Protein 1RHC (pdb70)

Radius of gyration: 18.76 Å; Cα contacts (8 Å, |Δi|>4): 719; chains: 1; bounding box: 38×44×50 Å

Nearest PDB structures (foldseek):
  1rhc-assembly1_A-2  TM=1.003E+00  e=1.174E-75  Methanoculleus thermophilus
  3c8n-assembly2_C  TM=9.423E-01  e=4.525E-35  Mycobacterium tuberculosis H37Rv
  3c8n-assembly2_D  TM=9.391E-01  e=2.233E-34  Mycobacterium tuberculosis H37Rv
  3c8n-assembly1_B  TM=9.370E-01  e=1.453E-32  Mycobacterium tuberculosis H37Rv
  5lxe-assembly1_A  TM=9.122E-01  e=8.361E-33  Rhodococcus jostii RHA1

Sequence (330 aa):
MKTQIGYFASLEQYRPMDALEQAIRAEKVGFDSVWVDDHFHPWYHDNAQSAQAWAWMGAALQATKKVFISTCITCPIMRYNPAIVAQTFATLRQMYPGRVGVAVGAGEAMNEVPVTGEWPSVPVRQDMTVEAVKVMRMLWESDKPVTFKGDYFTLDKAFLYTKPDDEVPLYFSGMGPKGAKLAGMYGDHLMTVAAAPSTLKNVTIPKFEEGAREAGKDPSKMEHAMLIWYSVDPDYDKAVEALRFWAGCLVPSMFKYKVYDPKEVQLHANLVHCDTIKENYMCATDAEEMIKEIERFKEAGINHFCLGNSSPDVNFGIDIFKEVIPAVRD

B-factor: mean 26.43, std 12.39, range [10.92, 90.57]

CATH classification: 3.20.20.30

Structure (mmCIF, N/CA/C/O backbone):
data_1RHC
#
_entry.id   1RHC
#
_cell.length_a   86.824
_cell.length_b   156.316
_cell.length_c   60.199
_cell.angle_alpha   90.00
_cell.angle_beta   90.00
_cell.angle_gamma   90.00
#
_symmetry.space_group_name_H-M   'C 2 2 21'
#
loop_
_entity.id
_entity.type
_entity.pdbx_description
1 polymer 'F420-dependent alcohol dehydrogenase'
2 non-polymer 'CHLORIDE ION'
3 non-polymer 'POTASSIUM ION'
4 non-polymer 'COENZYME F420'
5 non-polymer ACETONE
6 water water
#
loop_
_atom_site.group_PDB
_atom_site.id
_atom_site.type_symbol
_atom_site.label_atom_id
_atom_site.label_alt_id
_atom_site.label_comp_id
_atom_site.label_asym_id
_atom_site.label_entity_id
_atom_site.label_seq_id
_atom_site.pdbx_PDB_ins_code
_atom_site.Cartn_x
_atom_site.Cartn_y
_atom_site.Cartn_z
_atom_site.occupancy
_atom_site.B_iso_or_equiv
_atom_site.auth_seq_id
_atom_site.auth_comp_id
_atom_site.auth_asym_id
_atom_site.auth_atom_id
_atom_site.pdbx_PDB_model_num
ATOM 1 N N . MET A 1 1 ? 12.029 14.810 6.480 1.00 55.65 1 MET A N 1
ATOM 2 C CA . MET A 1 1 ? 13.371 14.814 7.135 1.00 58.68 1 MET A CA 1
ATOM 3 C C . MET A 1 1 ? 13.483 13.657 8.153 1.00 56.85 1 MET A C 1
ATOM 4 O O . MET A 1 1 ? 12.717 13.582 9.129 1.00 58.98 1 MET A O 1
ATOM 9 N N . LYS A 1 2 ? 14.433 12.755 7.920 1.00 50.57 2 LYS A N 1
ATOM 10 C CA . LYS A 1 2 ? 14.632 11.616 8.816 1.00 48.58 2 LYS A CA 1
ATOM 11 C C . LYS A 1 2 ? 15.291 12.046 10.139 1.00 40.38 2 LYS A C 1
ATOM 12 O O . LYS A 1 2 ? 16.132 12.942 10.161 1.00 38.82 2 LYS A O 1
ATOM 18 N N . THR A 1 3 ? 14.904 11.399 11.233 1.00 36.32 3 THR A N 1
ATOM 19 C CA . THR A 1 3 ? 15.458 11.706 12.551 1.00 34.76 3 THR A CA 1
ATOM 20 C C . THR A 1 3 ? 16.831 11.058 12.731 1.00 30.80 3 THR A C 1
ATOM 21 O O . THR A 1 3 ? 16.987 9.863 12.526 1.00 31.16 3 THR A O 1
ATOM 25 N N . GLN A 1 4 ? 17.826 11.850 13.113 1.00 24.81 4 GLN A N 1
ATOM 26 C CA . GLN A 1 4 ? 19.165 11.325 13.358 1.00 22.14 4 GLN A CA 1
ATOM 27 C C . GLN A 1 4 ? 19.449 11.549 14.835 1.00 21.64 4 GLN A C 1
ATOM 28 O O . GLN A 1 4 ? 19.065 12.572 15.392 1.00 21.50 4 GLN A O 1
ATOM 34 N N . ILE A 1 5 ? 20.123 10.592 15.476 1.00 20.66 5 ILE A N 1
ATOM 35 C CA . ILE A 1 5 ? 20.410 10.717 16.899 1.00 20.24 5 ILE A CA 1
ATOM 36 C C . ILE A 1 5 ? 21.924 10.740 17.082 1.00 19.20 5 ILE A C 1
ATOM 37 O O . ILE A 1 5 ? 22.590 9.749 16.813 1.00 21.35 5 ILE A O 1
ATOM 42 N N . GLY A 1 6 ? 22.437 11.864 17.557 1.00 15.84 6 GLY A N 1
ATOM 43 C CA . GLY A 1 6 ? 23.871 12.014 17.732 1.00 18.31 6 GLY A CA 1
ATOM 44 C C . GLY A 1 6 ? 24.274 12.162 19.193 1.00 16.80 6 GLY A C 1
ATOM 45 O O . GLY A 1 6 ? 23.477 12.481 20.053 1.00 17.75 6 GLY A O 1
ATOM 46 N N . TYR A 1 7 ? 25.563 11.981 19.427 1.00 15.23 7 TYR A N 1
ATOM 47 C CA . TYR A 1 7 ? 26.126 12.020 20.762 1.00 19.30 7 TYR A CA 1
ATOM 48 C C . TYR A 1 7 ? 27.057 13.213 20.914 1.00 18.33 7 TYR A C 1
ATOM 49 O O . TYR A 1 7 ? 27.919 13.413 20.065 1.00 19.32 7 TYR A O 1
ATOM 58 N N . PHE A 1 8 ? 26.870 14.002 21.972 1.00 13.08 8 PHE A N 1
ATOM 59 C CA . PHE A 1 8 ? 27.714 15.176 22.191 1.00 15.35 8 PHE A CA 1
ATOM 60 C C . PHE A 1 8 ? 28.724 14.721 23.252 1.00 19.48 8 PHE A C 1
ATOM 61 O O . PHE A 1 8 ? 28.339 14.405 24.392 1.00 16.98 8 PHE A O 1
ATOM 69 N N . ALA A 1 9 ? 29.996 14.676 22.852 1.00 14.98 9 ALA A N 1
ATOM 70 C CA . ALA A 1 9 ? 31.096 14.236 23.720 1.00 16.80 9 ALA A CA 1
ATOM 71 C C . ALA A 1 9 ? 31.816 15.494 24.187 1.00 18.16 9 ALA A C 1
ATOM 72 O O . ALA A 1 9 ? 32.579 16.086 23.421 1.00 24.48 9 ALA A O 1
ATOM 74 N N . SER A 1 10 ? 31.573 15.916 25.437 1.00 15.37 10 SER A N 1
ATOM 75 C CA . SER A 1 10 ? 32.127 17.167 25.923 1.00 15.55 10 SER A CA 1
ATOM 76 C C . SER A 1 10 ? 33.594 17.202 26.298 1.00 21.61 10 SER A C 1
ATOM 77 O O . SER A 1 10 ? 34.062 16.351 27.049 1.00 17.25 10 SER A O 1
ATOM 80 N N . LEU A 1 11 ? 34.301 18.218 25.798 1.00 15.82 11 LEU A N 1
ATOM 81 C CA . LEU A 1 11 ? 35.708 18.434 26.110 1.00 14.57 11 LEU A CA 1
ATOM 82 C C . LEU A 1 11 ? 35.814 19.433 27.267 1.00 18.40 11 LEU A C 1
ATOM 83 O O . LEU A 1 11 ? 36.892 19.904 27.580 1.00 15.89 11 LEU A O 1
ATOM 88 N N . GLU A 1 12 ? 34.681 19.778 27.876 1.00 15.64 12 GLU A N 1
ATOM 89 C CA . GLU A 1 12 ? 34.667 20.674 29.032 1.00 15.26 12 GLU A CA 1
ATOM 90 C C . GLU A 1 12 ? 34.378 19.825 30.286 1.00 16.87 12 GLU A C 1
ATOM 91 O O . GLU A 1 12 ? 35.028 19.961 31.334 1.00 18.54 12 GLU A O 1
ATOM 97 N N . GLN A 1 13 ? 33.405 18.939 30.157 1.00 16.60 13 GLN A N 1
ATOM 98 C CA . GLN A 1 13 ? 33.010 18.100 31.291 1.00 15.77 13 GLN A CA 1
ATOM 99 C C . GLN A 1 13 ? 33.917 16.883 31.469 1.00 19.18 13 GLN A C 1
ATOM 100 O O . GLN A 1 13 ? 34.012 16.328 32.571 1.00 20.13 13 GLN A O 1
ATOM 106 N N . TYR A 1 14 ? 34.616 16.483 30.410 1.00 17.35 14 TYR A N 1
ATOM 107 C CA . TYR A 1 14 ? 35.475 15.294 30.489 1.00 15.75 14 TYR A CA 1
ATOM 108 C C . TYR A 1 14 ? 36.847 15.574 29.911 1.00 17.71 14 TYR A C 1
ATOM 109 O O . TYR A 1 14 ? 37.000 16.489 29.094 1.00 14.61 14 TYR A O 1
ATOM 118 N N . ARG A 1 15 ? 37.844 14.783 30.328 1.00 16.75 15 ARG A N 1
ATOM 119 C CA . ARG A 1 15 ? 39.177 14.914 29.744 1.00 16.84 15 ARG A CA 1
ATOM 120 C C . ARG A 1 15 ? 39.042 14.459 28.295 1.00 15.35 15 ARG A C 1
ATOM 121 O O . ARG A 1 15 ? 38.218 13.614 27.974 1.00 15.77 15 ARG A O 1
ATOM 129 N N . PRO A 1 16 ? 39.886 15.003 27.402 1.00 16.01 16 PRO A N 1
ATOM 130 C CA . PRO A 1 16 ? 39.775 14.611 25.997 1.00 16.66 16 PRO A CA 1
ATOM 131 C C . PRO A 1 16 ? 39.892 13.148 25.642 1.00 15.87 16 PRO A C 1
ATOM 132 O O . PRO A 1 16 ? 39.175 12.691 24.770 1.00 14.50 16 PRO A O 1
ATOM 136 N N . MET A 1 17 ? 40.779 12.394 26.289 1.00 14.34 17 MET A N 1
ATOM 137 C CA . MET A 1 17 ? 40.857 10.975 25.967 1.00 18.51 17 MET A CA 1
ATOM 138 C C . MET A 1 17 ? 39.590 10.248 26.473 1.00 15.13 17 MET A C 1
ATOM 139 O O . MET A 1 17 ? 39.109 9.293 25.867 1.00 17.99 17 MET A O 1
ATOM 144 N N . ASP A 1 18 ? 39.035 10.703 27.584 1.00 17.24 18 ASP A N 1
ATOM 145 C CA . ASP A 1 18 ? 37.794 10.113 28.073 1.00 17.66 18 ASP A CA 1
ATOM 146 C C . ASP A 1 18 ? 36.662 10.386 27.045 1.00 18.78 18 ASP A C 1
ATOM 147 O O . ASP A 1 18 ? 35.891 9.487 26.690 1.00 16.86 18 ASP A O 1
ATOM 152 N N . ALA A 1 19 ? 36.585 11.617 26.550 1.00 15.85 19 ALA A N 1
ATOM 153 C CA . ALA A 1 19 ? 35.569 11.961 25.544 1.00 16.81 19 ALA A CA 1
ATOM 154 C C . ALA A 1 19 ? 35.751 11.128 24.263 1.00 13.92 19 ALA A C 1
ATOM 155 O O . ALA A 1 19 ? 34.763 10.747 23.640 1.00 15.95 19 ALA A O 1
ATOM 157 N N . LEU A 1 20 ? 37.006 10.828 23.895 1.00 13.98 20 LEU A N 1
ATOM 158 C CA . LEU A 1 20 ? 37.301 9.997 22.713 1.00 12.05 20 LEU A CA 1
ATOM 159 C C . LEU A 1 20 ? 36.739 8.588 22.925 1.00 15.95 20 LEU A C 1
ATOM 160 O O . LEU A 1 20 ? 36.094 8.021 22.043 1.00 15.99 20 LEU A O 1
ATOM 165 N N . GLU A 1 21 ? 36.975 8.024 24.114 1.00 16.27 21 GLU A N 1
ATOM 166 C CA . GLU A 1 21 ? 36.448 6.699 24.419 1.00 15.23 21 GLU A CA 1
ATOM 167 C C . GLU A 1 21 ? 34.924 6.683 24.397 1.00 17.85 21 GLU A C 1
ATOM 168 O O . GLU A 1 21 ? 34.323 5.712 23.936 1.00 17.05 21 GLU A O 1
ATOM 174 N N . GLN A 1 22 ? 34.293 7.747 24.897 1.00 17.46 22 GLN A N 1
ATOM 175 C CA . GLN A 1 22 ? 32.835 7.843 24.836 1.00 17.65 22 GLN A CA 1
ATOM 176 C C . GLN A 1 22 ? 32.352 7.856 23.390 1.00 17.63 22 GLN A C 1
ATOM 177 O O . GLN A 1 22 ? 31.331 7.238 23.070 1.00 17.78 22 GLN A O 1
ATOM 183 N N . ALA A 1 23 ? 33.068 8.580 22.520 1.00 15.99 23 ALA A N 1
ATOM 184 C CA . ALA A 1 23 ? 32.685 8.656 21.116 1.00 14.73 23 ALA A CA 1
ATOM 185 C C . ALA A 1 23 ? 32.753 7.285 20.433 1.00 17.88 23 ALA A C 1
ATOM 186 O O . ALA A 1 23 ? 31.889 6.912 19.647 1.00 18.15 23 ALA A O 1
ATOM 188 N N . ILE A 1 24 ? 33.796 6.530 20.723 1.00 15.11 24 ILE A N 1
ATOM 189 C CA . ILE A 1 24 ? 33.940 5.188 20.165 1.00 17.44 24 ILE A CA 1
ATOM 190 C C . ILE A 1 24 ? 32.781 4.297 20.663 1.00 16.76 24 ILE A C 1
ATOM 191 O O . ILE A 1 24 ? 32.170 3.565 19.886 1.00 19.92 24 ILE A O 1
ATOM 196 N N . ARG A 1 25 ? 32.477 4.374 21.948 1.00 15.83 25 ARG A N 1
ATOM 197 C CA . ARG A 1 25 ? 31.379 3.567 22.506 1.00 17.43 25 ARG A CA 1
ATOM 198 C C . ARG A 1 25 ? 30.009 3.998 21.916 1.00 21.37 25 ARG A C 1
ATOM 199 O O . ARG A 1 25 ? 29.138 3.158 21.668 1.00 18.65 25 ARG A O 1
ATOM 207 N N . ALA A 1 26 ? 29.822 5.301 21.705 1.00 17.09 26 ALA A N 1
ATOM 208 C CA . ALA A 1 26 ? 28.577 5.827 21.141 1.00 17.94 26 ALA A CA 1
ATOM 209 C C . ALA A 1 26 ? 28.374 5.268 19.751 1.00 16.14 26 ALA A C 1
ATOM 210 O O . ALA A 1 26 ? 27.262 4.900 19.379 1.00 19.99 26 ALA A O 1
ATOM 212 N N . GLU A 1 27 ? 29.444 5.219 18.973 1.00 16.37 27 GLU A N 1
ATOM 213 C CA . GLU A 1 27 ? 29.337 4.682 17.612 1.00 14.87 27 GLU A CA 1
ATOM 214 C C . GLU A 1 27 ? 28.895 3.224 17.658 1.00 25.16 27 GLU A C 1
ATOM 215 O O . GLU A 1 27 ? 28.037 2.782 16.879 1.00 18.58 27 GLU A O 1
ATOM 221 N N . LYS A 1 28 ? 29.490 2.472 18.575 1.00 17.81 28 LYS A N 1
ATOM 222 C CA . LYS A 1 28 ? 29.147 1.055 18.683 1.00 19.61 28 LYS A CA 1
ATOM 223 C C . LYS A 1 28 ? 27.698 0.823 19.086 1.00 19.54 28 LYS A C 1
ATOM 224 O O . LYS A 1 28 ? 27.063 -0.117 18.622 1.00 23.37 28 LYS A O 1
ATOM 230 N N . VAL A 1 29 ? 27.178 1.674 19.958 1.00 17.61 29 VAL A N 1
ATOM 231 C CA . VAL A 1 29 ? 25.798 1.572 20.437 1.00 18.67 29 VAL A CA 1
ATOM 232 C C . VAL A 1 29 ? 24.791 1.949 19.367 1.00 24.98 29 VAL A C 1
ATOM 233 O O . VAL A 1 29 ? 23.628 1.579 19.456 1.00 23.92 29 VAL A O 1
ATOM 237 N N . GLY A 1 30 ? 25.229 2.707 18.363 1.00 18.31 30 GLY A N 1
ATOM 238 C CA . GLY A 1 30 ? 24.322 3.053 17.279 1.00 19.91 30 GLY A CA 1
ATOM 239 C C . GLY A 1 30 ? 24.050 4.524 16.999 1.00 22.26 30 GLY A C 1
ATOM 240 O O . GLY A 1 30 ? 23.193 4.844 16.167 1.00 20.01 30 GLY A O 1
ATOM 241 N N . PHE A 1 31 ? 24.731 5.431 17.686 1.00 18.14 31 PHE A N 1
ATOM 242 C CA . PHE A 1 31 ? 24.506 6.849 17.394 1.00 15.55 31 PHE A CA 1
ATOM 243 C C . PHE A 1 31 ? 24.955 7.140 15.974 1.00 19.16 31 PHE A C 1
ATOM 244 O O . PHE A 1 31 ? 25.900 6.528 15.475 1.00 22.45 31 PHE A O 1
ATOM 252 N N . ASP A 1 32 ? 24.272 8.083 15.328 1.00 20.37 32 ASP A N 1
ATOM 253 C CA . ASP A 1 32 ? 24.559 8.408 13.928 1.00 20.32 32 ASP A CA 1
ATOM 254 C C . ASP A 1 32 ? 25.708 9.375 13.777 1.00 18.15 32 ASP A C 1
ATOM 255 O O . ASP A 1 32 ? 26.376 9.398 12.766 1.00 18.24 32 ASP A O 1
ATOM 260 N N . SER A 1 33 ? 25.927 10.178 14.796 1.00 16.45 33 SER A N 1
ATOM 261 C CA . SER A 1 33 ? 26.920 11.221 14.683 1.00 16.99 33 SER A CA 1
ATOM 262 C C . SER A 1 33 ? 27.453 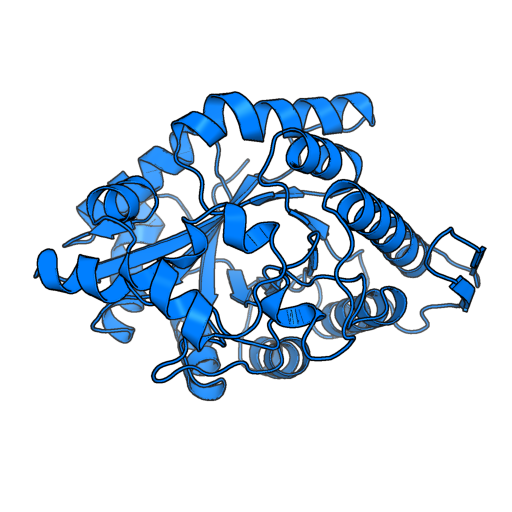11.567 16.062 1.00 17.71 33 SER A C 1
ATOM 263 O O . SER A 1 33 ? 26.893 11.164 17.080 1.00 20.16 33 SER A O 1
ATOM 266 N N . VAL A 1 34 ? 28.570 12.289 16.071 1.00 17.90 34 VAL A N 1
ATOM 267 C CA . VAL A 1 34 ? 29.210 12.724 17.311 1.00 16.67 34 VAL A CA 1
ATOM 268 C C . VAL A 1 34 ? 29.488 14.203 17.127 1.00 15.91 34 VAL A C 1
ATOM 269 O O . VAL A 1 34 ? 29.924 14.634 16.051 1.00 14.80 34 VAL A O 1
ATOM 273 N N . TRP A 1 35 ? 29.224 14.963 18.181 1.00 12.78 35 TRP A N 1
ATOM 274 C CA . TRP A 1 35 ? 29.367 16.412 18.182 1.00 17.27 35 TRP A CA 1
ATOM 275 C C . TRP A 1 35 ? 30.264 16.808 19.335 1.00 16.62 35 TRP A C 1
ATOM 276 O O . TRP A 1 35 ? 30.234 16.182 20.387 1.00 17.51 35 TRP A O 1
ATOM 287 N N . VAL A 1 36 ? 31.029 17.866 19.157 1.00 13.71 36 VAL A N 1
ATOM 288 C CA . VAL A 1 36 ? 31.944 18.262 20.213 1.00 12.03 36 VAL A CA 1
ATOM 289 C C . VAL A 1 36 ? 31.966 19.757 20.400 1.00 14.69 36 VAL A C 1
ATOM 290 O O . VAL A 1 36 ? 31.936 20.527 19.419 1.00 16.60 36 VAL A O 1
ATOM 294 N N . ASP A 1 37 ? 32.019 20.193 21.654 1.00 13.18 37 ASP A N 1
ATOM 295 C CA . ASP A 1 37 ? 32.052 21.627 21.939 1.00 15.85 37 ASP A CA 1
ATOM 296 C C . ASP A 1 37 ? 33.430 22.215 21.623 1.00 16.54 37 ASP A C 1
ATOM 297 O O . ASP A 1 37 ? 34.424 21.520 21.689 1.00 15.89 37 ASP A O 1
ATOM 302 N N . ASP A 1 38 ? 33.467 23.500 21.268 1.00 14.82 38 ASP A N 1
ATOM 303 C CA . ASP A 1 38 ? 34.719 24.161 20.874 1.00 15.79 38 ASP A CA 1
ATOM 304 C C . ASP A 1 38 ? 34.887 25.370 21.785 1.00 15.91 38 ASP A C 1
ATOM 305 O O . ASP A 1 38 ? 34.394 26.458 21.510 1.00 15.59 38 ASP A O 1
ATOM 310 N N . HIS A 1 39 ? 35.601 25.148 22.888 1.00 13.89 39 HIS A N 1
ATOM 311 C CA . HIS A 1 39 ? 35.767 26.154 23.931 1.00 15.82 39 HIS A CA 1
ATOM 312 C C . HIS A 1 39 ? 37.212 26.430 24.272 1.00 16.22 39 HIS A C 1
ATOM 313 O O . HIS A 1 39 ? 38.081 25.591 24.016 1.00 17.13 39 HIS A O 1
ATOM 320 N N . PHE A 1 40 ? 37.424 27.593 24.906 1.00 17.74 40 PHE A N 1
ATOM 321 C CA . PHE A 1 40 ? 38.704 27.959 25.488 1.00 16.48 40 PHE A CA 1
ATOM 322 C C . PHE A 1 40 ? 38.504 27.915 27.019 1.00 19.04 40 PHE A C 1
ATOM 323 O O . PHE A 1 40 ? 39.343 27.356 27.712 1.00 17.77 40 PHE A O 1
ATOM 331 N N . HIS A 1 41 ? 37.411 28.503 27.545 1.00 19.16 41 HIS A N 1
ATOM 332 C CA . HIS A 1 41 ? 37.082 28.388 28.988 1.00 18.24 41 HIS A CA 1
ATOM 333 C C . HIS A 1 41 ? 35.780 27.597 29.133 1.00 18.87 41 HIS A C 1
ATOM 334 O O . HIS A 1 41 ? 34.872 27.724 28.304 1.00 18.98 41 HIS A O 1
ATOM 341 N N . PRO A 1 42 ? 35.644 26.801 30.213 1.00 16.04 42 PRO A N 1
ATOM 342 C CA . PRO A 1 42 ? 34.446 25.982 30.455 1.00 17.87 42 PRO A CA 1
ATOM 343 C C . PRO A 1 42 ? 33.284 26.679 31.162 1.00 18.16 42 PRO A C 1
ATOM 344 O O . PRO A 1 42 ? 33.482 27.688 31.829 1.00 20.74 42 PRO A O 1
ATOM 348 N N . TRP A 1 43 ? 32.091 26.105 31.011 1.00 17.59 43 TRP A N 1
ATOM 349 C CA . TRP A 1 43 ? 30.848 26.630 31.596 1.00 18.23 43 TRP A CA 1
ATOM 350 C C . TRP A 1 43 ? 30.781 26.466 33.113 1.00 26.40 43 TRP A C 1
ATOM 351 O O . TRP A 1 43 ? 29.862 26.962 33.768 1.00 23.11 43 TRP A O 1
ATOM 362 N N . TYR A 1 44 ? 31.750 25.757 33.665 1.00 22.25 44 TYR A N 1
ATOM 363 C CA . TYR A 1 44 ? 31.757 25.498 35.092 1.00 24.25 44 TYR A CA 1
ATOM 364 C C . TYR A 1 44 ? 33.215 25.452 35.489 1.00 30.57 44 TYR A C 1
ATOM 365 O O . TYR A 1 44 ? 34.073 25.103 34.676 1.00 25.32 44 TYR A O 1
ATOM 374 N N . HIS A 1 45 ? 33.521 25.803 36.731 1.00 28.43 45 HIS A N 1
ATOM 375 C CA . HIS A 1 45 ? 34.913 25.780 37.148 1.00 25.28 45 HIS A CA 1
ATOM 376 C C . HIS A 1 45 ? 35.401 24.464 37.762 1.00 29.93 45 HIS A C 1
ATOM 377 O O . HIS A 1 45 ? 36.459 23.938 37.386 1.00 27.14 45 HIS A O 1
ATOM 384 N N . ASP A 1 46 ? 34.634 23.922 38.698 1.00 25.13 46 ASP A N 1
ATOM 385 C CA . ASP A 1 46 ? 35.050 22.712 39.396 1.00 26.10 46 ASP A CA 1
ATOM 386 C C . ASP A 1 46 ? 35.196 21.473 38.525 1.00 24.98 46 ASP A C 1
ATOM 387 O O . ASP A 1 46 ? 34.264 21.097 37.818 1.00 26.85 46 ASP A O 1
ATOM 392 N N . ASN A 1 47 ? 36.375 20.847 38.594 1.00 21.77 47 ASN A N 1
ATOM 393 C CA . ASN A 1 47 ? 36.658 19.616 37.842 1.00 28.29 47 ASN A CA 1
ATOM 394 C C . ASN A 1 47 ? 36.476 19.754 36.330 1.00 26.83 47 ASN A C 1
ATOM 395 O O . ASN A 1 47 ? 36.238 18.768 35.650 1.00 28.38 47 ASN A O 1
ATOM 400 N N . ALA A 1 48 ? 36.607 20.967 35.817 1.00 24.05 48 ALA A N 1
ATOM 401 C CA . ALA A 1 48 ? 36.413 21.214 34.384 1.00 20.53 48 ALA A CA 1
ATOM 402 C C . ALA A 1 48 ? 37.689 21.102 33.537 1.00 20.71 48 ALA A C 1
ATOM 403 O O . ALA A 1 48 ? 38.811 21.208 34.035 1.00 20.95 48 ALA A O 1
ATOM 405 N N . GLN A 1 49 ? 37.480 20.892 32.238 1.00 19.23 49 GLN A N 1
ATOM 406 C CA . GLN A 1 49 ? 38.553 20.830 31.237 1.00 18.42 49 GLN A CA 1
ATOM 407 C C . GLN A 1 49 ? 38.125 21.825 30.148 1.00 16.30 49 GLN A C 1
ATOM 408 O O . GLN A 1 49 ? 37.073 22.442 30.255 1.00 16.81 49 GLN A O 1
ATOM 414 N N . SER A 1 50 ? 38.982 22.029 29.147 1.00 16.52 50 SER A N 1
ATOM 415 C CA . SER A 1 50 ? 38.590 22.776 27.937 1.00 15.42 50 SER A CA 1
ATOM 416 C C . SER A 1 50 ? 39.608 22.386 26.890 1.00 15.90 50 SER A C 1
ATOM 417 O O . SER A 1 50 ? 40.539 23.148 26.621 1.00 16.10 50 SER A O 1
ATOM 420 N N . ALA A 1 51 ? 39.434 21.202 26.315 1.00 14.11 51 ALA A N 1
ATOM 421 C CA . ALA A 1 51 ? 40.406 20.693 25.314 1.00 16.85 51 ALA A CA 1
ATOM 422 C C . ALA A 1 51 ? 40.129 21.326 23.942 1.00 16.37 51 ALA A C 1
ATOM 423 O O . ALA A 1 51 ? 38.991 21.734 23.650 1.00 15.43 51 ALA A O 1
ATOM 425 N N . GLN A 1 52 ? 41.158 21.415 23.104 1.00 15.18 52 GLN A N 1
ATOM 426 C CA . GLN A 1 52 ? 40.999 22.055 21.791 1.00 13.46 52 GLN A CA 1
ATOM 427 C C . GLN A 1 52 ? 40.323 21.066 20.840 1.00 13.24 52 GLN A C 1
ATOM 428 O O . GLN A 1 52 ? 40.805 19.952 20.593 1.00 12.74 52 GLN A O 1
ATOM 434 N N . ALA A 1 53 ? 39.197 21.498 20.304 1.00 11.80 53 ALA A N 1
ATOM 435 C CA . ALA A 1 53 ? 38.344 20.615 19.524 1.00 12.40 53 ALA A CA 1
ATOM 436 C C . ALA A 1 53 ? 38.831 20.111 18.188 1.00 10.92 53 ALA A C 1
ATOM 437 O O . ALA A 1 53 ? 38.476 19.009 17.789 1.00 12.81 53 ALA A O 1
ATOM 439 N N . TRP A 1 54 ? 39.616 20.920 17.468 1.00 13.20 54 TRP A N 1
ATOM 440 C CA . TRP A 1 54 ? 40.047 20.515 16.136 1.00 12.94 54 TRP A CA 1
ATOM 441 C C . TRP A 1 54 ? 41.068 19.397 16.200 1.00 15.52 54 TRP A C 1
ATOM 442 O O . TRP A 1 54 ? 41.012 18.455 15.410 1.00 15.53 54 TRP A O 1
ATOM 453 N N . ALA A 1 55 ? 42.016 19.518 17.123 1.00 13.06 55 ALA A N 1
ATOM 454 C CA . ALA A 1 55 ? 43.031 18.478 17.320 1.00 14.64 55 ALA A CA 1
ATOM 455 C C . ALA A 1 55 ? 42.312 17.201 17.765 1.00 19.06 55 ALA A C 1
ATOM 456 O O . ALA A 1 55 ? 42.598 16.112 17.262 1.00 17.05 55 ALA A O 1
ATOM 458 N N . TRP A 1 56 ? 41.355 17.332 18.680 1.00 12.64 56 TRP A N 1
ATOM 459 C CA . TRP A 1 56 ? 40.597 16.167 19.171 1.00 11.04 56 TRP A CA 1
ATOM 460 C C . TRP A 1 56 ? 39.829 15.511 18.004 1.00 11.58 56 TRP A C 1
ATOM 461 O O . TRP A 1 56 ? 39.748 14.278 17.902 1.00 15.40 56 TRP A O 1
ATOM 472 N N . MET A 1 57 ? 39.262 16.334 17.118 1.00 15.05 57 MET A N 1
ATOM 473 C CA . MET A 1 57 ? 38.486 15.760 16.025 1.00 13.34 57 MET A CA 1
ATOM 474 C C . MET A 1 57 ? 39.314 14.902 15.098 1.00 12.49 57 MET A C 1
ATOM 475 O O . MET A 1 57 ? 38.807 13.894 14.592 1.00 14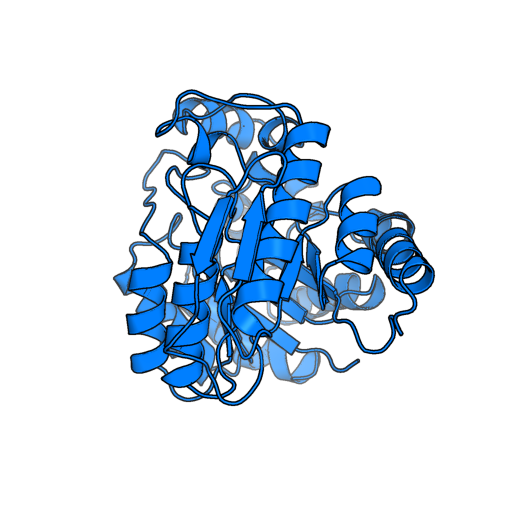.03 57 MET A O 1
ATOM 480 N N . GLY A 1 58 ? 40.569 15.288 14.844 1.00 14.51 58 GLY A N 1
ATOM 481 C CA . GLY A 1 58 ? 41.425 14.473 13.977 1.00 12.75 58 GLY A CA 1
ATOM 482 C C . GLY A 1 58 ? 41.599 13.093 14.619 1.00 15.66 58 GLY A C 1
ATOM 483 O O . GLY A 1 58 ? 41.523 12.037 13.969 1.00 13.91 58 GLY A O 1
ATOM 484 N N . ALA A 1 59 ? 41.833 13.092 15.928 1.00 13.93 59 ALA A N 1
ATOM 485 C CA . ALA A 1 59 ? 41.971 11.814 16.623 1.00 17.83 59 ALA A CA 1
ATOM 486 C C . ALA A 1 59 ? 40.652 11.002 16.599 1.00 17.20 59 ALA A C 1
ATOM 487 O O . ALA A 1 59 ? 40.659 9.806 16.355 1.00 14.85 59 ALA A O 1
ATOM 489 N N . ALA A 1 60 ? 39.519 11.658 16.825 1.00 12.45 60 ALA A N 1
ATOM 490 C CA . ALA A 1 60 ? 38.229 10.933 16.888 1.00 14.19 60 ALA A CA 1
ATOM 491 C C . ALA A 1 60 ? 37.813 10.356 15.557 1.00 15.17 60 ALA A C 1
ATOM 492 O O . ALA A 1 60 ? 37.273 9.243 15.497 1.00 15.69 60 ALA A O 1
ATOM 494 N N . LEU A 1 61 ? 38.029 11.120 14.474 1.00 15.06 61 LEU A N 1
ATOM 495 C CA . LEU A 1 61 ? 37.726 10.616 13.130 1.00 14.56 61 LEU A CA 1
ATOM 496 C C . LEU A 1 61 ? 38.597 9.395 12.809 1.00 17.78 61 LEU A C 1
ATOM 497 O O . LEU A 1 61 ? 38.125 8.431 12.196 1.00 15.61 61 LEU A O 1
ATOM 502 N N . GLN A 1 62 ? 39.867 9.440 13.209 1.00 13.51 62 GLN A N 1
ATOM 503 C CA . GLN A 1 62 ? 40.768 8.340 12.949 1.00 14.18 62 GLN A CA 1
ATOM 504 C C . GLN A 1 62 ? 40.395 7.100 13.789 1.00 16.92 62 GLN A C 1
ATOM 505 O O . GLN A 1 62 ? 40.505 5.966 13.325 1.00 16.79 62 GLN A O 1
ATOM 511 N N . ALA A 1 63 ? 39.952 7.319 15.020 1.00 14.67 63 ALA A N 1
ATOM 512 C CA . ALA A 1 63 ? 39.583 6.207 15.927 1.00 15.71 63 ALA A CA 1
ATOM 513 C C . ALA A 1 63 ? 38.222 5.563 15.650 1.00 21.58 63 ALA A C 1
ATOM 514 O O . ALA A 1 63 ? 37.969 4.437 16.090 1.00 21.01 63 ALA A O 1
ATOM 516 N N . THR A 1 64 ? 37.343 6.269 14.956 1.00 17.98 64 THR A N 1
ATOM 517 C CA . THR A 1 64 ? 36.017 5.733 14.665 1.00 16.22 64 THR A CA 1
ATOM 518 C C . THR A 1 64 ? 35.889 5.237 13.227 1.00 21.01 64 THR A C 1
ATOM 519 O O . THR A 1 64 ? 36.791 5.391 12.425 1.00 21.43 64 THR A O 1
ATOM 523 N N . LYS A 1 65 ? 34.755 4.643 12.892 1.00 16.15 65 LYS A N 1
ATOM 524 C CA . LYS A 1 65 ? 34.634 4.062 11.576 1.00 23.13 65 LYS A CA 1
ATOM 525 C C . LYS A 1 65 ? 33.727 4.772 10.614 1.00 21.88 65 LYS A C 1
ATOM 526 O O . LYS A 1 65 ? 34.095 4.973 9.472 1.00 27.98 65 LYS A O 1
ATOM 532 N N . LYS A 1 66 ? 32.541 5.154 11.060 1.00 18.74 66 LYS A N 1
ATOM 533 C CA . LYS A 1 66 ? 31.626 5.751 10.117 1.00 24.14 66 LYS A CA 1
ATOM 534 C C . LYS A 1 66 ? 30.840 6.960 10.556 1.00 22.38 66 LYS A C 1
ATOM 535 O O . LYS A 1 66 ? 30.326 7.668 9.690 1.00 23.80 66 LYS A O 1
ATOM 541 N N . VAL A 1 67 ? 30.729 7.208 11.860 1.00 16.92 67 VAL A N 1
ATOM 542 C CA . VAL A 1 67 ? 29.902 8.328 12.327 1.00 18.00 67 VAL A CA 1
ATOM 543 C C . VAL A 1 67 ? 30.309 9.646 11.736 1.00 19.45 67 VAL A C 1
ATOM 544 O O . VAL A 1 67 ? 31.478 9.868 11.459 1.00 18.69 67 VAL A O 1
ATOM 548 N N . PHE A 1 68 ? 29.327 10.517 11.540 1.00 17.84 68 PHE A N 1
ATOM 549 C CA . PHE A 1 68 ? 29.576 11.891 11.069 1.00 17.33 68 PHE A CA 1
ATOM 550 C C . PHE A 1 68 ? 30.024 12.652 12.322 1.00 18.16 68 PHE A C 1
ATOM 551 O O . PHE A 1 68 ? 29.455 12.446 13.392 1.00 18.99 68 PHE A O 1
ATOM 559 N N . ILE A 1 69 ? 31.032 13.519 12.209 1.00 14.14 69 ILE A N 1
ATOM 560 C CA . ILE A 1 69 ? 31.492 14.283 13.358 1.00 11.90 69 ILE A CA 1
ATOM 561 C C . ILE A 1 69 ? 31.574 15.755 12.969 1.00 16.94 69 ILE A C 1
ATOM 562 O O . ILE A 1 69 ? 32.024 16.101 11.874 1.00 16.12 69 ILE A O 1
ATOM 567 N N . SER A 1 70 ? 31.114 16.610 13.868 1.00 13.47 70 SER A N 1
ATOM 568 C CA . SER A 1 70 ? 31.133 18.047 13.654 1.00 15.53 70 SER A CA 1
ATOM 569 C C . SER A 1 70 ? 31.305 18.743 14.989 1.00 13.24 70 SER A C 1
ATOM 570 O O . SER A 1 70 ? 31.008 18.175 16.062 1.00 15.63 70 SER A O 1
ATOM 573 N N . THR A 1 71 ? 31.822 19.960 14.946 1.00 12.41 71 THR A N 1
ATOM 574 C CA . THR A 1 71 ? 31.869 20.758 16.155 1.00 13.06 71 THR A CA 1
ATOM 575 C C . THR A 1 71 ? 30.445 21.265 16.419 1.00 17.09 71 THR A C 1
ATOM 576 O O . THR A 1 71 ? 29.574 21.267 15.551 1.00 14.07 71 THR A O 1
ATOM 580 N N . CYS A 1 72 ? 30.251 21.742 17.627 1.00 13.56 72 CYS A N 1
ATOM 581 C CA . CYS A 1 72 ? 28.938 22.164 18.107 1.00 16.28 72 CYS A CA 1
ATOM 582 C C . CYS A 1 72 ? 29.169 23.123 19.276 1.00 15.84 72 CYS A C 1
ATOM 583 O O . CYS A 1 72 ? 29.011 22.715 20.425 1.00 16.16 72 CYS A O 1
ATOM 586 N N . ILE A 1 73 ? 29.563 24.382 19.021 1.00 15.07 73 ILE A N 1
ATOM 587 C CA . ILE A 1 73 ? 29.812 24.916 17.669 1.00 15.37 73 ILE A CA 1
ATOM 588 C C . ILE A 1 73 ? 31.156 25.628 17.722 1.00 17.64 73 ILE A C 1
ATOM 589 O O . ILE A 1 73 ? 31.735 25.816 18.804 1.00 19.14 73 ILE A O 1
ATOM 594 N N . THR A 1 74 ? 31.631 26.056 16.550 1.00 14.92 74 THR A N 1
ATOM 595 C CA . THR A 1 74 ? 32.904 26.759 16.442 1.00 12.76 74 THR A CA 1
ATOM 596 C C . THR A 1 74 ? 32.620 28.226 16.127 1.00 18.78 74 THR A C 1
ATOM 597 O O . THR A 1 74 ? 32.017 28.504 15.097 1.00 15.74 74 THR A O 1
ATOM 601 N N . CYS A 1 75 ? 33.032 29.140 17.018 1.00 17.20 75 CYS A N 1
ATOM 602 C CA . CYS A 1 75 ? 32.850 30.592 16.804 1.00 14.71 75 CYS A CA 1
ATOM 603 C C . CYS A 1 75 ? 34.011 30.994 15.891 1.00 14.13 75 CYS A C 1
ATOM 604 O O . CYS A 1 75 ? 35.185 30.929 16.286 1.00 16.63 75 CYS A O 1
ATOM 607 N N . PRO A 1 76 ? 33.709 31.425 14.659 1.00 17.65 76 PRO A N 1
ATOM 608 C CA . PRO A 1 76 ? 34.777 31.783 13.723 1.00 15.06 76 PRO A CA 1
ATOM 609 C C . PRO A 1 76 ? 35.137 33.244 13.570 1.00 18.10 76 PRO A C 1
ATOM 610 O O . PRO A 1 76 ? 35.663 33.605 12.526 1.00 18.26 76 PRO A O 1
ATOM 614 N N . ILE A 1 77 ? 34.935 34.056 14.602 1.00 17.74 77 ILE A N 1
ATOM 615 C CA . ILE A 1 77 ? 35.119 35.495 14.428 1.00 21.10 77 ILE A CA 1
ATOM 616 C C . ILE A 1 77 ? 36.172 36.277 15.184 1.00 22.05 77 ILE A C 1
ATOM 617 O O . ILE A 1 77 ? 36.443 37.423 14.803 1.00 21.22 77 ILE A O 1
ATOM 622 N N . MET A 1 78 ? 36.762 35.712 16.238 1.00 16.79 78 MET A N 1
ATOM 623 C CA . MET A 1 78 ? 37.733 36.469 17.010 1.00 19.15 78 MET A CA 1
ATOM 624 C C . MET A 1 78 ? 38.982 35.675 17.342 1.00 20.34 78 MET A C 1
ATOM 625 O O . MET A 1 78 ? 40.023 35.893 16.730 1.00 18.40 78 MET A O 1
ATOM 630 N N . ARG A 1 79 ? 38.891 34.735 18.281 1.00 16.86 79 ARG A N 1
ATOM 631 C CA . ARG A 1 79 ? 40.077 33.961 18.626 1.00 16.61 79 ARG A CA 1
ATOM 632 C C . ARG A 1 79 ? 40.483 33.059 17.453 1.00 14.64 79 ARG A C 1
ATOM 633 O O . ARG A 1 79 ? 41.635 32.625 17.411 1.00 15.90 79 ARG A O 1
ATOM 641 N N . TYR A 1 80 ? 39.536 32.747 16.553 1.00 14.63 80 TYR A N 1
ATOM 642 C CA . TYR A 1 80 ? 39.834 31.933 15.357 1.00 15.04 80 TYR A CA 1
ATOM 643 C C . TYR A 1 80 ? 39.636 32.833 14.124 1.00 18.07 80 TYR A C 1
ATOM 644 O O . TYR A 1 80 ? 38.723 33.657 14.097 1.00 19.70 80 TYR A O 1
ATOM 653 N N . ASN A 1 81 ? 40.494 32.664 13.127 1.00 17.24 81 ASN A N 1
ATOM 654 C CA . ASN A 1 81 ? 40.406 33.412 11.864 1.00 15.67 81 ASN A CA 1
ATOM 655 C C . ASN A 1 81 ? 39.515 32.516 11.003 1.00 15.70 81 ASN A C 1
ATOM 656 O O . ASN A 1 81 ? 39.774 31.306 10.885 1.00 17.77 81 ASN A O 1
ATOM 661 N N . PRO A 1 82 ? 38.466 33.073 10.384 1.00 16.12 82 PRO A N 1
ATOM 662 C CA . PRO A 1 82 ? 37.568 32.251 9.566 1.00 16.74 82 PRO A CA 1
ATOM 663 C C . PRO A 1 82 ? 38.157 31.474 8.401 1.00 16.22 82 PRO A C 1
ATOM 664 O O . PRO A 1 82 ? 37.647 30.416 8.035 1.00 16.21 82 PRO A O 1
ATOM 668 N N . ALA A 1 83 ? 39.214 31.995 7.805 1.00 15.70 83 ALA A N 1
ATOM 669 C CA . ALA A 1 83 ? 39.863 31.285 6.707 1.00 15.85 83 ALA A CA 1
ATOM 670 C C . ALA A 1 83 ? 40.537 30.014 7.255 1.00 15.69 83 ALA A C 1
ATOM 671 O O . ALA A 1 83 ? 40.605 28.989 6.569 1.00 14.93 83 ALA A O 1
ATOM 673 N N . ILE A 1 84 ? 41.086 30.104 8.470 1.00 17.08 84 ILE A N 1
ATOM 674 C CA . ILE A 1 84 ? 41.716 28.948 9.104 1.00 12.95 84 ILE A CA 1
ATOM 675 C C . ILE A 1 84 ? 40.642 27.916 9.482 1.00 13.66 84 ILE A C 1
ATOM 676 O O . ILE A 1 84 ? 40.877 26.711 9.379 1.00 15.56 84 ILE A O 1
ATOM 681 N N . VAL A 1 85 ? 39.469 28.366 9.924 1.00 13.86 85 VAL A N 1
ATOM 682 C CA . VAL A 1 85 ? 38.382 27.433 10.214 1.00 14.81 85 VAL A CA 1
ATOM 683 C C . VAL A 1 85 ? 38.000 26.735 8.917 1.00 14.28 85 VAL A C 1
ATOM 684 O O . VAL A 1 85 ? 37.792 25.518 8.879 1.00 15.42 85 VAL A O 1
ATOM 688 N N . ALA A 1 86 ? 37.917 27.499 7.829 1.00 15.35 86 ALA A N 1
ATOM 689 C CA . ALA A 1 86 ? 37.585 26.896 6.555 1.00 15.26 86 ALA A CA 1
ATOM 690 C C . ALA A 1 86 ? 38.608 25.832 6.156 1.00 15.77 86 ALA A C 1
ATOM 691 O O . ALA A 1 86 ? 38.238 24.754 5.681 1.00 16.96 86 ALA A O 1
ATOM 693 N N . GLN A 1 87 ? 39.891 26.126 6.358 1.00 12.61 87 GLN A N 1
ATOM 694 C CA . GLN A 1 87 ? 40.952 25.185 6.005 1.00 14.02 87 GLN A CA 1
ATOM 695 C C . GLN A 1 87 ? 40.885 23.909 6.866 1.00 16.28 87 GLN A C 1
ATOM 696 O O . GLN A 1 87 ? 41.041 22.800 6.370 1.00 14.60 87 GLN A O 1
ATOM 702 N N . THR A 1 88 ? 40.678 24.088 8.163 1.00 14.01 88 THR A N 1
ATOM 703 C CA . THR A 1 88 ? 40.649 22.944 9.071 1.00 14.56 88 THR A CA 1
ATOM 704 C C . THR A 1 88 ? 39.604 21.898 8.689 1.00 17.65 88 THR A C 1
ATOM 705 O O . THR A 1 88 ? 39.915 20.695 8.580 1.00 14.04 88 THR A O 1
ATOM 709 N N . PHE A 1 89 ? 38.376 22.342 8.437 1.00 14.08 89 PHE A N 1
ATOM 710 C CA . PHE A 1 89 ? 37.321 21.387 8.121 1.00 14.54 89 PHE A CA 1
ATOM 711 C C . PHE A 1 89 ? 37.384 20.866 6.709 1.00 17.75 89 PHE A C 1
ATOM 712 O O . PHE A 1 89 ? 36.988 19.752 6.459 1.00 13.84 89 PHE A O 1
ATOM 720 N N . ALA A 1 90 ? 37.916 21.657 5.781 1.00 12.69 90 ALA A N 1
ATOM 721 C CA . ALA A 1 90 ? 38.117 21.134 4.418 1.00 16.68 90 ALA A CA 1
ATOM 722 C C . ALA A 1 90 ? 39.188 20.009 4.487 1.00 15.29 90 ALA A C 1
ATOM 723 O O . ALA A 1 90 ? 39.091 18.975 3.823 1.00 16.38 90 ALA A O 1
ATOM 725 N N . THR A 1 91 ? 40.230 20.218 5.286 1.00 14.64 91 THR A N 1
ATOM 726 C CA . THR A 1 91 ? 41.267 19.209 5.434 1.00 16.32 91 THR A CA 1
ATOM 727 C C . THR A 1 91 ? 40.686 17.910 6.027 1.00 14.09 91 THR A C 1
ATOM 728 O O . THR A 1 91 ? 40.915 16.825 5.496 1.00 14.81 91 THR A O 1
ATOM 732 N N . LEU A 1 92 ? 39.917 18.023 7.112 1.00 11.75 92 LEU A N 1
ATOM 733 C CA . LEU A 1 92 ? 39.378 16.816 7.741 1.00 13.43 92 LEU A CA 1
ATOM 734 C C . LEU A 1 92 ? 38.396 16.101 6.809 1.00 15.31 92 LEU A C 1
ATOM 735 O O . LEU A 1 92 ? 38.380 14.861 6.731 1.00 15.96 92 LEU A O 1
ATOM 740 N N . ARG A 1 93 ? 37.578 16.860 6.094 1.00 13.57 93 ARG A N 1
ATOM 741 C CA . ARG A 1 93 ? 36.655 16.205 5.167 1.00 14.88 93 ARG A CA 1
ATOM 742 C C . ARG A 1 93 ? 37.389 15.562 3.992 1.00 20.65 93 ARG A C 1
ATOM 743 O O . ARG A 1 93 ? 36.919 14.547 3.450 1.00 17.24 93 ARG A O 1
ATOM 751 N N . GLN A 1 94 ? 38.532 16.107 3.569 1.00 14.26 94 GLN A N 1
ATOM 752 C CA . GLN A 1 94 ? 39.256 15.417 2.497 1.00 15.27 94 GLN A CA 1
ATOM 753 C C . GLN A 1 94 ? 39.813 14.081 3.029 1.00 19.64 94 GLN A C 1
ATOM 754 O O . GLN A 1 94 ? 39.815 13.056 2.335 1.00 16.33 94 GLN A O 1
ATOM 760 N N . MET A 1 95 ? 40.291 14.092 4.270 1.00 16.68 95 MET A N 1
ATOM 761 C CA . MET A 1 95 ? 40.813 12.866 4.895 1.00 15.24 95 MET A CA 1
ATOM 762 C C . MET A 1 95 ? 39.759 11.798 5.196 1.00 15.01 95 MET A C 1
ATOM 763 O O . MET A 1 95 ? 40.036 10.600 5.069 1.00 17.54 95 MET A O 1
ATOM 768 N N . TYR A 1 96 ? 38.570 12.241 5.602 1.00 16.40 96 TYR A N 1
ATOM 769 C CA . TYR A 1 96 ? 37.462 11.364 6.008 1.00 17.29 96 TYR A CA 1
ATOM 770 C C . TYR A 1 96 ? 36.225 11.771 5.212 1.00 15.00 96 TYR A C 1
ATOM 771 O O . TYR A 1 96 ? 35.308 12.410 5.712 1.00 17.51 96 TYR A O 1
ATOM 780 N N . PRO A 1 97 ? 36.189 11.380 3.929 1.00 17.36 97 PRO A N 1
ATOM 781 C CA . PRO A 1 97 ? 35.072 11.727 3.054 1.00 16.67 97 PRO A CA 1
ATOM 782 C C . PRO A 1 97 ? 33.718 11.461 3.641 1.00 15.74 97 PRO A C 1
ATOM 783 O O . PRO A 1 97 ? 33.487 10.379 4.171 1.00 17.72 97 PRO A O 1
ATOM 787 N N . GLY A 1 98 ? 32.830 12.446 3.487 1.00 19.47 98 GLY A N 1
ATOM 788 C CA . GLY A 1 98 ? 31.464 12.377 3.965 1.00 21.59 98 GLY A CA 1
ATOM 789 C C . GLY A 1 98 ? 31.228 12.276 5.457 1.00 20.20 98 GLY A C 1
ATOM 790 O O . GLY A 1 98 ? 30.098 12.086 5.864 1.00 20.94 98 GLY A O 1
ATOM 791 N N . ARG A 1 99 ? 32.270 12.404 6.273 1.00 15.76 99 ARG A N 1
ATOM 792 C CA . ARG A 1 99 ? 32.115 12.243 7.716 1.00 17.56 99 ARG A CA 1
ATOM 793 C C . ARG A 1 99 ? 32.347 13.508 8.523 1.00 17.73 99 ARG A C 1
ATOM 794 O O . ARG A 1 99 ? 32.416 13.460 9.767 1.00 16.65 99 ARG A O 1
ATOM 802 N N . VAL A 1 100 ? 32.489 14.643 7.844 1.00 16.14 100 VAL A N 1
ATOM 803 C CA . VAL A 1 100 ? 32.856 15.873 8.570 1.00 14.12 100 VAL A CA 1
ATOM 804 C C . VAL A 1 100 ? 31.974 17.073 8.299 1.00 17.23 100 VAL A C 1
ATOM 805 O O . VAL A 1 100 ? 31.673 17.372 7.145 1.00 16.96 100 VAL A O 1
ATOM 809 N N . GLY A 1 101 ? 31.597 17.759 9.366 1.00 15.96 101 GLY A N 1
ATOM 810 C CA . GLY A 1 101 ? 30.797 18.968 9.237 1.00 15.96 101 GLY A CA 1
ATOM 811 C C . GLY A 1 101 ? 31.331 20.008 10.201 1.00 16.61 101 GLY A C 1
ATOM 812 O O . GLY A 1 101 ? 32.272 19.738 10.976 1.00 15.56 101 GLY A O 1
ATOM 813 N N . VAL A 1 102 ? 30.785 21.224 10.121 1.00 15.01 102 VAL A N 1
ATOM 814 C CA . VAL A 1 102 ? 31.170 22.264 11.085 1.00 14.57 102 VAL A CA 1
ATOM 815 C C . VAL A 1 102 ? 29.900 23.044 11.441 1.00 18.14 102 VAL A C 1
ATOM 816 O O . VAL A 1 102 ? 28.988 23.146 10.625 1.00 18.45 102 VAL A O 1
ATOM 820 N N . ALA A 1 103 ? 29.818 23.557 12.667 1.00 13.68 103 ALA A N 1
ATOM 821 C CA . ALA A 1 103 ? 28.679 24.401 13.050 1.00 15.95 103 ALA A CA 1
ATOM 822 C C . ALA A 1 103 ? 29.321 25.677 13.525 1.00 17.82 103 ALA A C 1
ATOM 823 O O . ALA A 1 103 ? 30.411 25.647 14.133 1.00 16.68 103 ALA A O 1
ATOM 825 N N . VAL A 1 104 ? 28.673 26.803 13.246 1.00 16.71 104 VAL A N 1
ATOM 826 C CA . VAL A 1 104 ? 29.211 28.102 13.664 1.00 15.61 104 VAL A CA 1
ATOM 827 C C . VAL A 1 104 ? 28.166 28.896 14.433 1.00 17.10 104 VAL A C 1
ATOM 828 O O . VAL A 1 104 ? 26.974 28.590 14.377 1.00 19.71 104 VAL A O 1
ATOM 832 N N . GLY A 1 105 ? 28.626 29.926 15.129 1.00 17.94 105 GLY A N 1
ATOM 833 C CA . GLY A 1 105 ? 27.729 30.755 15.910 1.00 16.69 105 GLY A CA 1
ATOM 834 C C . GLY A 1 105 ? 28.464 32.004 16.350 1.00 17.44 105 GLY A C 1
ATOM 835 O O . GLY A 1 105 ? 29.689 32.092 16.206 1.00 17.69 105 GLY A O 1
ATOM 836 N N . ALA A 1 106 ? 27.714 32.957 16.904 1.00 14.76 106 ALA A N 1
ATOM 837 C CA . ALA A 1 106 ? 28.227 34.243 17.335 1.00 17.88 106 ALA A CA 1
ATOM 838 C C . ALA A 1 106 ? 29.176 34.319 18.525 1.00 17.70 106 ALA A C 1
ATOM 839 O O . ALA A 1 106 ? 29.702 35.389 18.816 1.00 19.05 106 ALA A O 1
ATOM 841 N N . GLY A 1 107 ? 29.362 33.212 19.231 1.00 17.64 107 GLY A N 1
ATOM 842 C CA . GLY A 1 107 ? 30.323 33.195 20.330 1.00 16.37 107 GLY A CA 1
ATOM 843 C C . GLY A 1 107 ? 29.796 33.380 21.743 1.00 17.58 107 GLY A C 1
ATOM 844 O O . GLY A 1 107 ? 28.624 33.721 21.960 1.00 18.55 107 GLY A O 1
ATOM 845 N N . GLU A 1 108 ? 30.703 33.176 22.693 1.00 17.67 108 GLU A N 1
ATOM 846 C CA . GLU A 1 108 ? 30.433 33.322 24.128 1.00 19.58 108 GLU A CA 1
ATOM 847 C C . GLU A 1 108 ? 31.619 34.085 24.679 1.00 19.67 108 GLU A C 1
ATOM 848 O O . GLU A 1 108 ? 32.773 33.833 24.297 1.00 16.33 108 GLU A O 1
ATOM 854 N N . ALA A 1 109 ? 31.372 35.003 25.613 1.00 16.17 109 ALA A N 1
ATOM 855 C CA . ALA A 1 109 ? 32.488 35.787 26.122 1.00 16.85 109 ALA A CA 1
ATOM 856 C C . ALA A 1 109 ? 33.561 34.937 26.785 1.00 16.99 109 ALA A C 1
ATOM 857 O O . ALA A 1 109 ? 34.745 35.274 26.716 1.00 19.36 109 ALA A O 1
ATOM 859 N N . MET A 1 110 ? 33.148 33.830 27.402 1.00 17.57 110 MET A N 1
ATOM 860 C CA . MET A 1 110 ? 34.091 32.974 28.118 1.00 18.00 110 MET A CA 1
ATOM 861 C C . MET A 1 110 ? 35.197 32.385 27.228 1.00 19.32 110 MET A C 1
ATOM 862 O O . MET A 1 110 ? 36.266 32.044 27.724 1.00 18.98 110 MET A O 1
ATOM 867 N N . ASN A 1 111 ? 34.949 32.290 25.922 1.00 18.38 111 ASN A N 1
ATOM 868 C CA . ASN A 1 111 ? 35.985 31.775 25.010 1.00 18.50 111 ASN A CA 1
ATOM 869 C C . ASN A 1 111 ? 36.766 32.867 24.325 1.00 19.28 111 ASN A C 1
ATOM 870 O O . ASN A 1 111 ? 37.983 32.758 24.132 1.00 19.23 111 ASN A O 1
ATOM 875 N N . GLU A 1 112 ? 36.066 33.925 23.935 1.00 16.58 112 GLU A N 1
ATOM 876 C CA . GLU A 1 112 ? 36.716 34.977 23.173 1.00 18.96 112 GLU A CA 1
ATOM 877 C C . GLU A 1 112 ? 37.457 36.026 23.984 1.00 20.53 112 GLU A C 1
ATOM 878 O O . GLU A 1 112 ? 38.553 36.476 23.610 1.00 18.98 112 GLU A O 1
ATOM 884 N N . VAL A 1 113 ? 36.877 36.439 25.104 1.00 20.24 113 VAL A N 1
ATOM 885 C CA . VAL A 1 113 ? 37.535 37.491 25.865 1.00 18.51 113 VAL A CA 1
ATOM 886 C C . VAL A 1 113 ? 38.886 37.166 26.473 1.00 18.74 113 VAL A C 1
ATOM 887 O O . VAL A 1 113 ? 39.824 37.962 26.361 1.00 19.95 113 VAL A O 1
ATOM 891 N N . PRO A 1 114 ? 39.026 35.995 27.103 1.00 20.29 114 PRO A N 1
ATOM 892 C CA . PRO A 1 114 ? 40.323 35.689 27.710 1.00 18.90 114 PRO A CA 1
ATOM 893 C C . PRO A 1 114 ? 41.535 35.781 26.802 1.00 19.55 114 PRO A C 1
ATOM 894 O O . PRO A 1 114 ? 42.636 36.015 27.280 1.00 19.81 114 PRO A O 1
ATOM 898 N N . VAL A 1 115 ? 41.342 35.620 25.498 1.00 18.34 115 VAL A N 1
ATOM 899 C CA . VAL A 1 115 ? 42.489 35.639 24.609 1.00 17.70 115 VAL A CA 1
ATOM 900 C C . VAL A 1 115 ? 42.518 36.777 23.624 1.00 21.30 115 VAL A C 1
ATOM 901 O O . VAL A 1 115 ? 43.387 36.807 22.751 1.00 21.79 115 VAL A O 1
ATOM 905 N N . THR A 1 116 ? 41.576 37.717 23.757 1.00 19.52 116 THR A N 1
ATOM 906 C CA . THR A 1 116 ? 41.550 38.896 22.889 1.00 23.27 116 THR A CA 1
ATOM 907 C C . THR A 1 116 ? 41.271 40.178 23.688 1.00 28.73 116 THR A C 1
ATOM 908 O O . THR A 1 116 ? 41.668 41.254 23.268 1.00 27.10 116 THR A O 1
ATOM 912 N N . GLY A 1 117 ? 40.582 40.062 24.823 1.00 26.22 117 GLY A N 1
ATOM 913 C CA . GLY A 1 117 ? 40.266 41.241 25.615 1.00 31.39 117 GLY A CA 1
ATOM 914 C C . GLY A 1 117 ? 39.111 42.049 25.036 1.00 35.36 117 GLY A C 1
ATOM 915 O O . GLY A 1 117 ? 38.781 43.114 25.553 1.00 32.93 117 GLY A O 1
ATOM 916 N N . GLU A 1 118 ? 38.477 41.543 23.983 1.00 29.67 118 GLU A N 1
ATOM 917 C CA . GLU A 1 118 ? 37.373 42.254 23.336 1.00 32.59 118 GLU A CA 1
ATOM 918 C C . GLU A 1 118 ? 36.030 41.535 23.378 1.00 33.47 118 GLU A C 1
ATOM 919 O O . GLU A 1 118 ? 35.964 40.313 23.411 1.00 24.86 118 GLU A O 1
ATOM 925 N N . TRP A 1 119 ? 34.948 42.301 23.362 1.00 25.40 119 TRP A N 1
ATOM 926 C CA . TRP A 1 119 ? 33.639 41.679 23.366 1.00 24.53 119 TRP A CA 1
ATOM 927 C C . TRP A 1 119 ? 32.631 42.627 22.732 1.00 29.73 119 TRP A C 1
ATOM 928 O O . TRP A 1 119 ? 32.093 43.507 23.398 1.00 27.19 119 TRP A O 1
ATOM 939 N N . PRO A 1 120 ? 32.392 42.486 21.426 1.00 28.08 120 PRO A N 1
ATOM 940 C CA . PRO A 1 120 ? 31.424 43.361 20.767 1.00 26.98 120 PRO A CA 1
ATOM 941 C C . PRO A 1 120 ? 29.995 42.959 21.095 1.00 27.10 120 PRO A C 1
ATOM 942 O O . PRO A 1 120 ? 29.758 41.913 21.696 1.00 24.14 120 PRO A O 1
ATOM 946 N N . SER A 1 121 ? 29.049 43.815 20.713 1.00 25.56 121 SER A N 1
ATOM 947 C CA . SER A 1 121 ? 27.623 43.595 20.965 1.00 28.39 121 SER A CA 1
ATOM 948 C C . SER A 1 121 ? 27.055 42.426 20.163 1.00 26.47 121 SER A C 1
ATOM 949 O O . SER A 1 121 ? 27.669 41.956 19.188 1.00 25.06 121 SER A O 1
ATOM 952 N N . VAL A 1 122 ? 25.872 41.958 20.550 1.00 21.68 122 VAL A N 1
ATOM 953 C CA . VAL A 1 122 ? 25.278 40.856 19.810 1.00 23.98 122 VAL A CA 1
ATOM 954 C C . VAL A 1 122 ? 25.086 41.149 18.323 1.00 30.11 122 VAL A C 1
ATOM 955 O O . VAL A 1 122 ? 25.454 40.338 17.478 1.00 21.92 122 VAL A O 1
ATOM 959 N N . PRO A 1 123 ? 24.501 42.310 17.971 1.00 26.33 123 PRO A N 1
ATOM 960 C CA . PRO A 1 123 ? 24.331 42.546 16.533 1.00 24.41 123 PRO A CA 1
ATOM 961 C C . PRO A 1 123 ? 25.645 42.620 15.770 1.00 21.88 123 PRO A C 1
ATOM 962 O O . PRO A 1 123 ? 25.725 42.180 14.617 1.00 24.42 123 PRO A O 1
ATOM 966 N N . VAL A 1 124 ? 26.684 43.151 16.406 1.00 20.82 124 VAL A N 1
ATOM 967 C CA . VAL A 1 124 ? 27.971 43.202 15.726 1.00 24.07 124 VAL A CA 1
ATOM 968 C C . VAL A 1 124 ? 28.533 41.779 15.571 1.00 26.08 124 VAL A C 1
ATOM 969 O O . VAL A 1 124 ? 29.030 41.431 14.506 1.00 21.91 124 VAL A O 1
ATOM 973 N N . ARG A 1 125 ? 28.449 40.962 16.620 1.00 21.88 125 ARG A N 1
ATOM 974 C CA . ARG A 1 125 ? 28.953 39.593 16.498 1.00 20.71 125 ARG A CA 1
ATOM 975 C C . ARG A 1 125 ? 28.151 38.801 15.473 1.00 23.72 125 ARG A C 1
ATOM 976 O O . ARG A 1 125 ? 28.712 37.963 14.759 1.00 23.31 125 ARG A O 1
ATOM 984 N N . GLN A 1 126 ? 26.839 39.043 15.384 1.00 18.90 126 GLN A N 1
ATOM 985 C CA . GLN A 1 126 ? 26.063 38.344 14.376 1.00 17.00 126 GLN A CA 1
ATOM 986 C C . GLN A 1 126 ? 26.521 38.776 12.998 1.00 20.36 126 GLN A C 1
ATOM 987 O O . GLN A 1 126 ? 26.614 37.951 12.088 1.00 22.28 126 GLN A O 1
ATOM 993 N N . ASP A 1 127 ? 26.778 40.071 12.841 1.00 20.51 127 ASP A N 1
ATOM 994 C CA . ASP A 1 127 ? 27.249 40.588 11.563 1.00 23.46 127 ASP A CA 1
ATOM 995 C C . ASP A 1 127 ? 28.623 39.965 11.213 1.00 21.48 127 ASP A C 1
ATOM 996 O O . ASP A 1 127 ? 28.874 39.601 10.063 1.00 21.55 127 ASP A O 1
ATOM 1001 N N . MET A 1 128 ? 29.497 39.860 12.203 1.00 20.72 128 MET A N 1
ATOM 1002 C CA . MET A 1 128 ? 30.818 39.284 11.953 1.00 18.51 128 MET A CA 1
ATOM 1003 C C . MET A 1 128 ? 30.660 37.822 11.571 1.00 22.74 128 MET A C 1
ATOM 1004 O O . MET A 1 128 ? 31.398 37.316 10.722 1.00 19.90 128 MET A O 1
ATOM 1009 N N . THR A 1 129 ? 29.695 37.137 12.196 1.00 19.98 129 THR A N 1
ATOM 1010 C CA . THR A 1 129 ? 29.513 35.720 11.897 1.00 18.05 129 THR A CA 1
ATOM 1011 C C . THR A 1 129 ? 29.040 35.543 10.476 1.00 22.95 129 THR A C 1
ATOM 1012 O O . THR A 1 129 ? 29.460 34.617 9.787 1.00 19.82 129 THR A O 1
ATOM 1016 N N . VAL A 1 130 ? 28.170 36.436 10.009 1.00 17.28 130 VAL A N 1
ATOM 1017 C CA . VAL A 1 130 ? 27.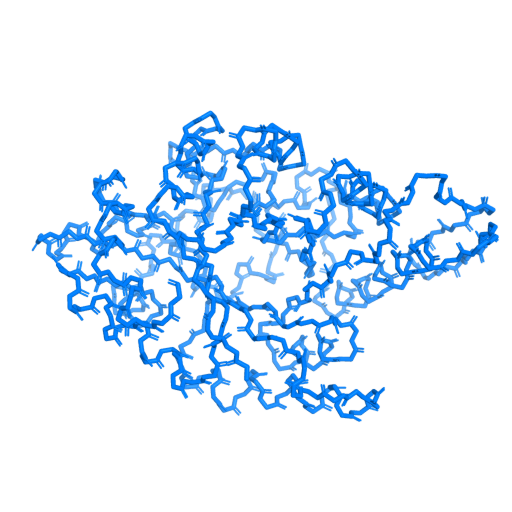714 36.302 8.628 1.00 19.10 130 VAL A CA 1
ATOM 1018 C C . VAL A 1 130 ? 28.877 36.528 7.670 1.00 14.13 130 VAL A C 1
ATOM 1019 O O . VAL A 1 130 ? 29.031 35.796 6.680 1.00 18.43 130 VAL A O 1
ATOM 1023 N N . GLU A 1 131 ? 29.720 37.508 7.960 1.00 17.84 131 GLU A N 1
ATOM 1024 C CA . GLU A 1 131 ? 30.858 37.745 7.065 1.00 21.51 131 GLU A CA 1
ATOM 1025 C C . GLU A 1 131 ? 31.859 36.573 7.122 1.00 24.53 131 GLU A C 1
ATOM 1026 O O . GLU A 1 131 ? 32.479 36.224 6.114 1.00 20.07 131 GLU A O 1
ATOM 1032 N N . ALA A 1 132 ? 31.994 35.957 8.289 1.00 18.03 132 ALA A N 1
ATOM 1033 C CA . ALA A 1 132 ? 32.902 34.811 8.413 1.00 17.64 132 ALA A CA 1
ATOM 1034 C C . ALA A 1 132 ? 32.409 33.659 7.543 1.00 17.94 132 ALA A C 1
ATOM 1035 O O . ALA A 1 132 ? 33.182 33.019 6.872 1.00 18.60 132 ALA A O 1
ATOM 1037 N N . VAL A 1 133 ? 31.106 33.412 7.552 1.00 17.50 133 VAL A N 1
ATOM 1038 C CA . VAL A 1 133 ? 30.528 32.351 6.746 1.00 16.93 133 VAL A CA 1
ATOM 1039 C C . VAL A 1 133 ? 30.758 32.633 5.274 1.00 19.14 133 VAL A C 1
ATOM 1040 O O . VAL A 1 133 ? 31.050 31.727 4.497 1.00 17.93 133 VAL A O 1
ATOM 1044 N N . LYS A 1 134 ? 30.648 33.900 4.887 1.00 19.61 134 LYS A N 1
ATOM 1045 C CA . LYS A 1 134 ? 30.902 34.284 3.488 1.00 22.25 134 LYS A CA 1
ATOM 1046 C C . LYS A 1 134 ? 32.351 33.929 3.098 1.00 17.08 134 LYS A C 1
ATOM 1047 O O . LYS A 1 134 ? 32.615 33.373 2.021 1.00 21.55 134 LYS A O 1
ATOM 1053 N N . VAL A 1 135 ? 33.279 34.249 3.984 1.00 17.83 135 VAL A N 1
ATOM 1054 C CA . VAL A 1 135 ? 34.701 33.933 3.785 1.00 16.54 135 VAL A CA 1
ATOM 1055 C C . VAL A 1 135 ? 34.915 32.427 3.654 1.00 19.33 135 VAL A C 1
ATOM 1056 O O . VAL A 1 135 ? 35.631 31.961 2.760 1.00 18.75 135 VAL A O 1
ATOM 1060 N N . MET A 1 136 ? 34.283 31.655 4.536 1.00 17.16 136 MET A N 1
ATOM 1061 C CA . MET A 1 136 ? 34.436 30.216 4.481 1.00 17.16 136 MET A CA 1
ATOM 1062 C C . MET A 1 136 ? 33.902 29.661 3.168 1.00 17.46 136 MET A C 1
ATOM 1063 O O . MET A 1 136 ? 34.554 28.847 2.505 1.00 18.67 136 MET A O 1
ATOM 1068 N N . ARG A 1 137 ? 32.706 30.105 2.776 1.00 19.30 137 ARG A N 1
ATOM 1069 C CA . ARG A 1 137 ? 32.119 29.610 1.535 1.00 21.90 137 ARG A CA 1
ATOM 1070 C C . ARG A 1 137 ? 32.940 29.993 0.296 1.00 18.20 137 ARG A C 1
ATOM 1071 O O . ARG A 1 137 ? 33.124 29.166 -0.616 1.00 21.64 137 ARG A O 1
ATOM 1079 N N . MET A 1 138 ? 33.421 31.235 0.244 1.00 21.23 138 MET A N 1
ATOM 1080 C CA . MET A 1 138 ? 34.259 31.656 -0.885 1.00 19.56 138 MET A CA 1
ATOM 1081 C C . MET A 1 138 ? 35.461 30.732 -1.005 1.00 21.34 138 MET A C 1
ATOM 1082 O O . MET A 1 138 ? 35.821 30.296 -2.106 1.00 20.69 138 MET A O 1
ATOM 1087 N N . LEU A 1 139 ? 36.080 30.407 0.128 1.00 17.86 139 LEU A N 1
ATOM 1088 C CA . LEU A 1 139 ? 37.256 29.546 0.079 1.00 16.03 139 LEU A CA 1
ATOM 1089 C C . LEU A 1 139 ? 36.912 28.118 -0.274 1.00 18.64 139 LEU A C 1
ATOM 1090 O O . LEU A 1 139 ? 37.654 27.449 -0.995 1.00 19.81 139 LEU A O 1
ATOM 1095 N N . TRP A 1 140 ? 35.790 27.630 0.241 1.00 18.73 140 TRP A N 1
ATOM 1096 C CA . TRP A 1 140 ? 35.408 26.260 -0.079 1.00 16.75 140 TRP A CA 1
ATOM 1097 C C . TRP A 1 140 ? 34.968 26.066 -1.528 1.00 21.06 140 TRP A C 1
ATOM 1098 O O . TRP A 1 140 ? 35.210 25.012 -2.150 1.00 20.60 140 TRP A O 1
ATOM 1109 N N . GLU A 1 141 ? 34.325 27.097 -2.056 1.00 21.68 141 GLU A N 1
ATOM 1110 C CA . GLU A 1 141 ? 33.717 27.006 -3.388 1.00 24.75 141 GLU A CA 1
ATOM 1111 C C . GLU A 1 141 ? 34.492 27.558 -4.574 1.00 31.14 141 GLU A C 1
ATOM 1112 O O . GLU A 1 141 ? 34.202 27.191 -5.720 1.00 32.90 141 GLU A O 1
ATOM 1118 N N . SER A 1 142 ? 35.486 28.399 -4.324 1.00 25.14 142 SER A N 1
ATOM 1119 C CA . SER A 1 142 ? 36.214 29.032 -5.442 1.00 26.43 142 SER A CA 1
ATOM 1120 C C . SER A 1 142 ? 37.244 28.165 -6.127 1.00 32.17 142 SER A C 1
ATOM 1121 O O . SER A 1 142 ? 37.925 27.375 -5.489 1.00 27.90 142 SER A O 1
ATOM 1124 N N . ASP A 1 143 ? 37.376 28.342 -7.442 1.00 27.21 143 ASP A N 1
ATOM 1125 C CA . ASP A 1 143 ? 38.329 27.571 -8.229 1.00 29.72 143 ASP A CA 1
ATOM 1126 C C . ASP A 1 143 ? 39.560 28.394 -8.544 1.00 29.14 143 ASP A C 1
ATOM 1127 O O . ASP A 1 143 ? 40.470 27.915 -9.209 1.00 33.44 143 ASP A O 1
ATOM 1132 N N . LYS A 1 144 ? 39.574 29.636 -8.086 1.00 28.80 144 LYS A N 1
ATOM 1133 C CA . LYS A 1 144 ? 40.722 30.526 -8.273 1.00 31.06 144 LYS A CA 1
ATOM 1134 C C . LYS A 1 144 ? 40.916 31.323 -6.979 1.00 27.11 144 LYS A C 1
ATOM 1135 O O . LYS A 1 144 ? 40.002 31.395 -6.142 1.00 27.99 144 LYS A O 1
ATOM 1141 N N . PRO A 1 145 ? 42.101 31.937 -6.802 1.00 26.75 145 PRO A N 1
ATOM 1142 C CA . PRO A 1 145 ? 42.364 32.720 -5.593 1.00 28.03 145 PRO A CA 1
ATOM 1143 C C . PRO A 1 145 ? 41.357 33.837 -5.461 1.00 33.65 145 PRO A C 1
ATOM 1144 O O . PRO A 1 145 ? 40.904 34.423 -6.457 1.00 25.87 145 PRO A O 1
ATOM 1148 N N . VAL A 1 146 ? 40.980 34.133 -4.231 1.00 25.52 146 VAL A N 1
ATOM 1149 C CA . VAL A 1 146 ? 40.012 35.190 -4.027 1.00 25.41 146 VAL A CA 1
ATOM 1150 C C . VAL A 1 146 ? 40.587 36.300 -3.187 1.00 29.40 146 VAL A C 1
ATOM 1151 O O . VAL A 1 146 ? 41.365 36.052 -2.271 1.00 26.18 146 VAL A O 1
ATOM 1155 N N . THR A 1 147 ? 40.210 37.535 -3.516 1.00 22.77 147 THR A N 1
ATOM 1156 C CA . THR A 1 147 ? 40.649 38.705 -2.759 1.00 20.92 147 THR A CA 1
ATOM 1157 C C . THR A 1 147 ? 39.374 39.345 -2.232 1.00 24.49 147 THR A C 1
ATOM 1158 O O . THR A 1 147 ? 38.408 39.539 -2.982 1.00 28.75 147 THR A O 1
ATOM 1162 N N . PHE A 1 148 ? 39.360 39.652 -0.945 1.00 24.47 148 PHE A N 1
ATOM 1163 C CA . PHE A 1 148 ? 38.148 40.160 -0.326 1.00 23.65 148 PHE A CA 1
ATOM 1164 C C . PHE A 1 148 ? 38.478 41.051 0.829 1.00 29.94 148 PHE A C 1
ATOM 1165 O O . PHE A 1 148 ? 39.261 40.684 1.699 1.00 29.69 148 PHE A O 1
ATOM 1173 N N . LYS A 1 149 ? 37.879 42.236 0.844 1.00 25.64 149 LYS A N 1
ATOM 1174 C CA . LYS A 1 149 ? 38.127 43.169 1.920 1.00 28.86 149 LYS A CA 1
ATOM 1175 C C . LYS A 1 149 ? 36.788 43.436 2.570 1.00 37.29 149 LYS A C 1
ATOM 1176 O O . LYS A 1 149 ? 36.007 44.267 2.101 1.00 30.74 149 LYS A O 1
ATOM 1182 N N . GLY A 1 150 ? 36.496 42.706 3.644 1.00 28.64 150 GLY A N 1
ATOM 1183 C CA . GLY A 1 150 ? 35.228 42.909 4.299 1.00 25.66 150 GLY A CA 1
ATOM 1184 C C . GLY A 1 150 ? 35.366 43.908 5.412 1.00 27.47 150 GLY A C 1
ATOM 1185 O O . GLY A 1 150 ? 36.418 44.524 5.597 1.00 28.00 150 GLY A O 1
ATOM 1186 N N . ASP A 1 151 ? 34.302 44.071 6.177 1.00 23.89 151 ASP A N 1
ATOM 1187 C CA . ASP A 1 151 ? 34.358 44.995 7.300 1.00 23.69 151 ASP A CA 1
ATOM 1188 C C . ASP A 1 151 ? 35.245 44.475 8.412 1.00 29.06 151 ASP A C 1
ATOM 1189 O O . ASP A 1 151 ? 35.824 45.251 9.179 1.00 27.58 151 ASP A O 1
ATOM 1194 N N . TYR A 1 152 ? 35.351 43.150 8.511 1.00 26.94 152 TYR A N 1
ATOM 1195 C CA . TYR A 1 152 ? 36.129 42.524 9.589 1.00 23.68 152 TYR A CA 1
ATOM 1196 C C . TYR A 1 152 ? 37.258 41.631 9.123 1.00 19.30 152 TYR A C 1
ATOM 1197 O O . TYR A 1 152 ? 38.310 41.575 9.744 1.00 22.64 152 TYR A O 1
ATOM 1206 N N . PHE A 1 153 ? 37.035 40.915 8.035 1.00 19.85 153 PHE A N 1
ATOM 1207 C CA . PHE A 1 153 ? 38.041 39.960 7.571 1.00 20.62 153 PHE A CA 1
ATOM 1208 C C . PHE A 1 153 ? 38.614 40.295 6.210 1.00 25.30 153 PHE A C 1
ATOM 1209 O O . PHE A 1 153 ? 37.962 40.940 5.390 1.00 25.56 153 PHE A O 1
ATOM 1217 N N . THR A 1 154 ? 39.835 39.821 5.986 1.00 21.18 154 THR A N 1
ATOM 1218 C CA . THR A 1 154 ? 40.549 40.052 4.731 1.00 23.04 154 THR A CA 1
ATOM 1219 C C . THR A 1 154 ? 41.038 38.767 4.076 1.00 22.90 154 THR A C 1
ATOM 1220 O O . THR A 1 154 ? 41.528 37.870 4.764 1.00 25.24 154 THR A O 1
ATOM 1224 N N . LEU A 1 155 ? 40.864 38.654 2.762 1.00 20.74 155 LEU A N 1
ATOM 1225 C CA . LEU A 1 155 ? 41.463 37.560 1.999 1.00 19.97 155 LEU A CA 1
ATOM 1226 C C . LEU A 1 155 ? 42.296 38.263 0.914 1.00 25.09 155 LEU A C 1
ATOM 1227 O O . LEU A 1 155 ? 41.826 39.205 0.289 1.00 25.86 155 LEU A O 1
ATOM 1232 N N . ASP A 1 156 ? 43.525 37.802 0.705 1.00 22.17 156 ASP A N 1
ATOM 1233 C CA . ASP A 1 156 ? 44.440 38.436 -0.268 1.00 23.16 156 ASP A CA 1
ATOM 1234 C C . ASP A 1 156 ? 45.004 37.323 -1.138 1.00 22.63 156 ASP A C 1
ATOM 1235 O O . ASP A 1 156 ? 45.941 36.648 -0.725 1.00 24.21 156 ASP A O 1
ATOM 1240 N N . LYS A 1 157 ? 44.409 37.125 -2.318 1.00 18.90 157 LYS A N 1
ATOM 1241 C CA . LYS A 1 157 ? 44.805 36.061 -3.240 1.00 22.81 157 LYS A CA 1
ATOM 1242 C C . LYS A 1 157 ? 44.807 34.691 -2.526 1.00 22.43 157 LYS A C 1
ATOM 1243 O O . LYS A 1 157 ? 45.659 33.849 -2.794 1.00 22.38 157 LYS A O 1
ATOM 1249 N N . ALA A 1 158 ? 43.818 34.473 -1.662 1.00 20.33 158 ALA A N 1
ATOM 1250 C CA . ALA A 1 158 ? 43.735 33.237 -0.867 1.00 19.08 158 ALA A CA 1
ATOM 1251 C C . ALA A 1 158 ? 43.106 32.097 -1.634 1.00 20.39 158 ALA A C 1
ATOM 1252 O O . ALA A 1 158 ? 42.112 32.287 -2.344 1.00 21.79 158 ALA A O 1
ATOM 1254 N N . PHE A 1 159 ? 43.668 30.900 -1.477 1.00 20.23 159 PHE A N 1
ATOM 1255 C CA . PHE A 1 159 ? 43.142 29.729 -2.170 1.00 20.59 159 PHE A CA 1
ATOM 1256 C C . PHE A 1 159 ? 43.292 28.488 -1.285 1.00 16.58 159 PHE A C 1
ATOM 1257 O O . PHE A 1 159 ? 44.326 28.326 -0.615 1.00 18.26 159 PHE A O 1
ATOM 1265 N N . LEU A 1 160 ? 42.268 27.634 -1.244 1.00 17.98 160 LEU A N 1
ATOM 1266 C CA . LEU A 1 160 ? 42.394 26.400 -0.471 1.00 17.21 160 LEU A CA 1
ATOM 1267 C C . LEU A 1 160 ? 42.897 25.287 -1.386 1.00 19.70 160 LEU A C 1
ATOM 1268 O O . LEU A 1 160 ? 42.134 24.736 -2.193 1.00 19.69 160 LEU A O 1
ATOM 1273 N N . TYR A 1 161 ? 44.178 24.941 -1.246 1.00 16.41 161 TYR A N 1
ATOM 1274 C CA . TYR A 1 161 ? 44.777 23.887 -2.049 1.00 19.66 161 TYR A CA 1
ATOM 1275 C C . TYR A 1 161 ? 44.288 22.498 -1.657 1.00 28.34 161 TYR A C 1
ATOM 1276 O O . TYR A 1 161 ? 44.332 21.586 -2.465 1.00 23.24 161 TYR A O 1
ATOM 1285 N N . THR A 1 162 ? 43.806 22.347 -0.424 1.00 20.12 162 THR A N 1
ATOM 1286 C CA . THR A 1 162 ? 43.305 21.066 0.050 1.00 15.51 162 THR A CA 1
ATOM 1287 C C . THR A 1 162 ? 41.813 21.162 0.220 1.00 20.03 162 THR A C 1
ATOM 1288 O O . THR A 1 162 ? 41.328 21.763 1.168 1.00 19.27 162 THR A O 1
ATOM 1292 N N . LYS A 1 163 ? 41.082 20.565 -0.718 1.00 18.68 163 LYS A N 1
ATOM 1293 C CA . LYS A 1 163 ? 39.626 20.595 -0.662 1.00 18.47 163 LYS A CA 1
ATOM 1294 C C . LYS A 1 163 ? 39.040 19.188 -0.667 1.00 12.94 163 LYS A C 1
ATOM 1295 O O . LYS A 1 163 ? 39.614 18.268 -1.241 1.00 18.26 163 LYS A O 1
ATOM 1301 N N . PRO A 1 164 ? 37.866 19.002 -0.048 1.00 16.22 164 PRO A N 1
ATOM 1302 C CA . PRO A 1 164 ? 37.260 17.661 -0.044 1.00 15.50 164 PRO A CA 1
ATOM 1303 C C . PRO A 1 164 ? 36.534 17.435 -1.377 1.00 24.00 164 PRO A C 1
ATOM 1304 O O . PRO A 1 164 ? 36.441 18.355 -2.181 1.00 23.13 164 PRO A O 1
ATOM 1308 N N . ASP A 1 165 ? 36.024 16.227 -1.608 1.00 23.70 165 ASP A N 1
ATOM 1309 C CA . ASP A 1 165 ? 35.289 15.930 -2.846 1.00 29.20 165 ASP A CA 1
ATOM 1310 C C . ASP A 1 165 ? 33.988 16.711 -2.914 1.00 29.66 165 ASP A C 1
ATOM 1311 O O . ASP A 1 165 ? 33.568 17.156 -3.977 1.00 31.42 165 ASP A O 1
ATOM 1316 N N . ASP A 1 166 ? 33.315 16.852 -1.786 1.00 25.86 166 ASP A N 1
ATOM 1317 C CA . ASP A 1 166 ? 32.092 17.645 -1.765 1.00 27.12 166 ASP A CA 1
ATOM 1318 C C . ASP A 1 166 ? 32.172 18.572 -0.561 1.00 30.43 166 ASP A C 1
ATOM 1319 O O . ASP A 1 166 ? 32.866 18.280 0.434 1.00 27.19 166 ASP A O 1
ATOM 1324 N N . GLU A 1 167 ? 31.458 19.681 -0.658 1.00 22.01 167 GLU A N 1
ATOM 1325 C CA . GLU A 1 167 ? 31.527 20.741 0.337 1.00 21.49 167 GLU A CA 1
ATOM 1326 C C . GLU A 1 167 ? 31.139 20.376 1.759 1.00 21.31 167 GLU A C 1
ATOM 1327 O O . GLU A 1 167 ? 30.232 19.579 1.985 1.00 17.88 167 GLU A O 1
ATOM 1333 N N . VAL A 1 168 ? 31.847 20.967 2.726 1.00 21.39 168 VAL A N 1
ATOM 1334 C CA . VAL A 1 168 ? 31.566 20.725 4.140 1.00 16.75 168 VAL A CA 1
ATOM 1335 C C . VAL A 1 168 ? 30.184 21.283 4.485 1.00 19.03 168 VAL A C 1
ATOM 1336 O O . VAL A 1 168 ? 29.888 22.452 4.169 1.00 19.78 168 VAL A O 1
ATOM 1340 N N . PRO A 1 169 ? 29.313 20.472 5.114 1.00 16.72 169 PRO A N 1
ATOM 1341 C CA . PRO A 1 169 ? 27.981 20.975 5.480 1.00 19.39 169 PRO A CA 1
ATOM 1342 C C . PRO A 1 169 ? 28.151 21.948 6.628 1.00 22.33 169 PRO A C 1
ATOM 1343 O O . PRO A 1 169 ? 28.932 21.699 7.554 1.00 18.95 169 PRO A O 1
ATOM 1347 N N . LEU A 1 170 ? 27.415 23.046 6.575 1.00 18.73 170 LEU A N 1
ATOM 1348 C CA . LEU A 1 170 ? 27.541 24.091 7.563 1.00 19.23 170 LEU A CA 1
ATOM 1349 C C . LEU A 1 170 ? 26.303 24.308 8.384 1.00 21.17 170 LEU A C 1
ATOM 1350 O O . LEU A 1 170 ? 25.263 24.697 7.853 1.00 21.80 170 LEU A O 1
ATOM 1355 N N . TYR A 1 171 ? 26.405 24.047 9.684 1.00 16.75 171 TYR A N 1
ATOM 1356 C CA . TYR A 1 171 ? 25.279 24.280 10.585 1.00 16.73 171 TYR A CA 1
ATOM 1357 C C . TYR A 1 171 ? 25.461 25.677 11.170 1.00 18.74 171 TYR A C 1
ATOM 1358 O O . TYR A 1 171 ? 26.548 26.028 11.623 1.00 19.72 171 TYR A O 1
ATOM 1367 N N . PHE A 1 172 ? 24.386 26.469 11.195 1.00 17.68 172 PHE A N 1
ATOM 1368 C CA . PHE A 1 172 ? 24.461 27.843 11.673 1.00 16.53 172 PHE A CA 1
ATOM 1369 C C . PHE A 1 172 ? 23.583 27.958 12.932 1.00 16.39 172 PHE A C 1
ATOM 1370 O O . PHE A 1 172 ? 22.404 27.622 12.896 1.00 17.03 172 PHE A O 1
ATOM 1378 N N . SER A 1 173 ? 24.182 28.380 14.043 1.00 16.27 173 SER A N 1
ATOM 1379 C CA . SER A 1 173 ? 23.445 28.500 15.288 1.00 16.83 173 SER A CA 1
ATOM 1380 C C . SER A 1 173 ? 22.604 29.769 15.394 1.00 18.60 173 SER A C 1
ATOM 1381 O O . SER A 1 173 ? 23.069 30.867 15.114 1.00 20.67 173 SER A O 1
ATOM 1384 N N . GLY A 1 174 ? 21.354 29.581 15.802 1.00 19.91 174 GLY A N 1
ATOM 1385 C CA . GLY A 1 174 ? 20.476 30.703 16.052 1.00 21.06 174 GLY A CA 1
ATOM 1386 C C . GLY A 1 174 ? 19.730 30.338 17.334 1.00 18.07 174 GLY A C 1
ATOM 1387 O O . GLY A 1 174 ? 19.168 29.242 17.424 1.00 22.52 174 GLY A O 1
ATOM 1388 N N . MET A 1 175 ? 19.763 31.219 18.330 1.00 19.13 175 MET A N 1
ATOM 1389 C CA . MET A 1 175 ? 19.041 30.976 19.580 1.00 20.23 175 MET A CA 1
ATOM 1390 C C . MET A 1 175 ? 17.833 31.919 19.608 1.00 26.22 175 MET A C 1
ATOM 1391 O O . MET A 1 175 ? 16.701 31.486 19.842 1.00 26.01 175 MET A O 1
ATOM 1396 N N . GLY A 1 176 ? 18.089 33.202 19.356 1.00 22.20 176 GLY A N 1
ATOM 1397 C CA . GLY A 1 176 ? 17.027 34.202 19.331 1.00 26.49 176 GLY A CA 1
ATOM 1398 C C . GLY A 1 176 ? 16.385 34.274 17.954 1.00 25.26 176 GLY A C 1
ATOM 1399 O O . GLY A 1 176 ? 16.884 33.685 16.996 1.00 23.24 176 GLY A O 1
ATOM 1400 N N . PRO A 1 177 ? 15.272 35.016 17.811 1.00 25.59 177 PRO A N 1
ATOM 1401 C CA . PRO A 1 177 ? 14.569 35.146 16.538 1.00 25.32 177 PRO A CA 1
ATOM 1402 C C . PRO A 1 177 ? 15.422 35.672 15.382 1.00 24.56 177 PRO A C 1
ATOM 1403 O O . PRO A 1 177 ? 15.303 35.199 14.251 1.00 22.69 177 PRO A O 1
ATOM 1407 N N . LYS A 1 178 ? 16.259 36.667 15.654 1.00 23.52 178 LYS A N 1
ATOM 1408 C CA . LYS A 1 178 ? 17.083 37.231 14.577 1.00 26.80 178 LYS A CA 1
ATOM 1409 C C . LYS A 1 178 ? 18.183 36.249 14.191 1.00 27.27 178 LYS A C 1
ATOM 1410 O O . LYS A 1 178 ? 18.490 36.103 13.014 1.00 24.79 178 LYS A O 1
ATOM 1416 N N . GLY A 1 179 ? 18.782 35.595 15.189 1.00 25.75 179 GLY A N 1
ATOM 1417 C CA . GLY A 1 179 ? 19.821 34.612 14.907 1.00 20.84 179 GLY A CA 1
ATOM 1418 C C . GLY A 1 179 ? 19.270 33.440 14.120 1.00 20.32 179 GLY A C 1
ATOM 1419 O O . GLY A 1 179 ? 19.932 32.931 13.223 1.00 23.14 179 GLY A O 1
ATOM 1420 N N . ALA A 1 180 ? 18.064 32.984 14.464 1.00 18.88 180 ALA A N 1
ATOM 1421 C CA . ALA A 1 180 ? 17.422 31.889 13.752 1.00 18.06 180 ALA A CA 1
ATOM 1422 C C . ALA A 1 180 ? 17.162 32.272 12.302 1.00 19.23 180 ALA A C 1
ATOM 1423 O O . ALA A 1 180 ? 17.362 31.479 11.383 1.00 20.01 180 ALA A O 1
ATOM 1425 N N . LYS A 1 181 ? 16.698 33.495 12.075 1.00 22.61 181 LYS A N 1
ATOM 1426 C CA . LYS A 1 181 ? 16.469 33.896 10.694 1.00 20.19 181 LYS A CA 1
ATOM 1427 C C . LYS A 1 181 ? 17.797 33.953 9.906 1.00 20.42 181 LYS A C 1
ATOM 1428 O O . LYS A 1 181 ? 17.865 33.508 8.754 1.00 20.70 181 LYS A O 1
ATOM 1434 N N . LEU A 1 182 ? 18.853 34.479 10.532 1.00 21.32 182 LEU A N 1
ATOM 1435 C CA . LEU A 1 182 ? 20.171 34.518 9.884 1.00 19.78 182 LEU A CA 1
ATOM 1436 C C . LEU A 1 182 ? 20.626 33.095 9.555 1.00 21.18 182 LEU A C 1
ATOM 1437 O O . LEU A 1 182 ? 21.240 32.852 8.532 1.00 21.15 182 LEU A 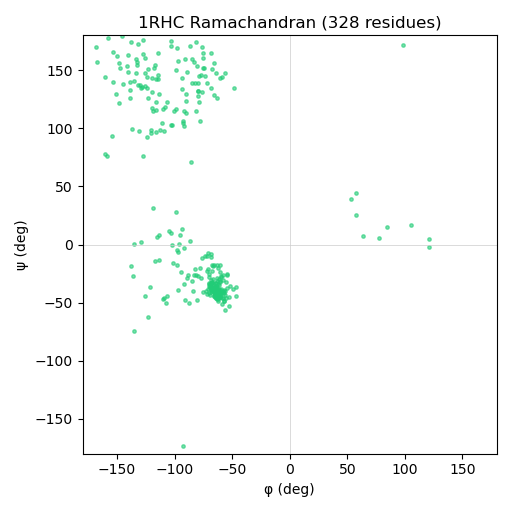O 1
ATOM 1442 N N . ALA A 1 183 ? 20.349 32.146 10.451 1.00 20.12 183 ALA A N 1
ATOM 1443 C CA . ALA A 1 183 ? 20.741 30.765 10.199 1.00 20.01 183 ALA A CA 1
ATOM 1444 C C . ALA A 1 183 ? 20.059 30.224 8.954 1.00 20.35 183 ALA A C 1
ATOM 1445 O O . ALA A 1 183 ? 20.650 29.464 8.184 1.00 18.21 183 ALA A O 1
ATOM 1447 N N . GLY A 1 184 ? 18.798 30.598 8.747 1.00 21.35 184 GLY A N 1
ATOM 1448 C CA . GLY A 1 184 ? 18.107 30.114 7.562 1.00 18.90 184 GLY A CA 1
ATOM 1449 C C . GLY A 1 184 ? 18.659 30.742 6.290 1.00 18.06 184 GLY A C 1
ATOM 1450 O O . GLY A 1 184 ? 18.746 30.089 5.242 1.00 21.68 184 GLY A O 1
ATOM 1451 N N . MET A 1 185 ? 19.049 32.006 6.386 1.00 19.64 185 MET A N 1
ATOM 1452 C CA . MET A 1 185 ? 19.613 32.708 5.230 1.00 24.20 185 MET A CA 1
ATOM 1453 C C . MET A 1 185 ? 21.005 32.214 4.833 1.00 22.15 185 MET A C 1
ATOM 1454 O O . MET A 1 185 ? 21.295 32.038 3.664 1.00 24.68 185 MET A O 1
ATOM 1459 N N . TYR A 1 186 ? 21.851 31.967 5.825 1.00 22.26 186 TYR A N 1
ATOM 1460 C CA . TYR A 1 186 ? 23.246 31.634 5.551 1.00 24.00 186 TYR A CA 1
ATOM 1461 C C . TYR A 1 186 ? 23.768 30.227 5.895 1.00 20.91 186 TYR A C 1
ATOM 1462 O O . TYR A 1 186 ? 24.850 29.857 5.452 1.00 25.52 186 TYR A O 1
ATOM 1471 N N . GLY A 1 187 ? 23.021 29.448 6.670 1.00 21.65 187 GLY A N 1
ATOM 1472 C CA . GLY A 1 187 ? 23.498 28.112 6.983 1.00 18.50 187 GLY A CA 1
ATOM 1473 C C . GLY A 1 187 ? 22.860 27.085 6.067 1.00 24.30 187 GLY A C 1
ATOM 1474 O O . GLY A 1 187 ? 21.925 27.405 5.313 1.00 22.45 187 GLY A O 1
ATOM 1475 N N . ASP A 1 188 ? 23.369 25.861 6.096 1.00 16.94 188 ASP A N 1
ATOM 1476 C CA . ASP A 1 188 ? 22.775 24.775 5.335 1.00 15.41 188 ASP A CA 1
ATOM 1477 C C . ASP A 1 188 ? 21.727 24.146 6.229 1.00 23.08 188 ASP A C 1
ATOM 1478 O O . ASP A 1 188 ? 20.774 23.548 5.749 1.00 21.63 188 ASP A O 1
ATOM 1483 N N . HIS A 1 189 ? 21.921 24.280 7.537 1.00 18.13 189 HIS A N 1
ATOM 1484 C CA . HIS A 1 189 ? 21.031 23.650 8.511 1.00 18.00 189 HIS A CA 1
ATOM 1485 C C . HIS A 1 189 ? 21.016 24.499 9.751 1.00 16.16 189 HIS A C 1
ATOM 1486 O O . HIS A 1 189 ? 21.909 25.314 9.958 1.00 18.84 189 HIS A O 1
ATOM 1493 N N . LEU A 1 190 ? 20.006 24.289 10.593 1.00 15.59 190 LEU A N 1
ATOM 1494 C CA . LEU A 1 190 ? 19.894 25.038 11.826 1.00 14.04 190 LEU A CA 1
ATOM 1495 C C . LEU A 1 190 ? 20.552 24.270 12.960 1.00 17.89 190 LEU A C 1
ATOM 1496 O O . LEU A 1 190 ? 20.446 23.040 13.012 1.00 20.51 190 LEU A O 1
ATOM 1501 N N . MET A 1 191 ? 21.186 25.008 13.863 1.00 17.84 191 MET A N 1
ATOM 1502 C CA . MET A 1 191 ? 21.708 24.440 15.106 1.00 22.80 191 MET A CA 1
ATOM 1503 C C . MET A 1 191 ? 21.141 25.350 16.193 1.00 19.00 191 MET A C 1
ATOM 1504 O O . MET A 1 191 ? 21.107 26.565 16.045 1.00 19.34 191 MET A O 1
ATOM 1509 N N . THR A 1 192 ? 20.632 24.766 17.269 1.00 14.30 192 THR A N 1
ATOM 1510 C CA . THR A 1 192 ? 20.184 25.610 18.350 1.00 13.65 192 THR A CA 1
ATOM 1511 C C . THR A 1 192 ? 20.440 24.900 19.687 1.00 18.66 192 THR A C 1
ATOM 1512 O O . THR A 1 192 ? 20.991 23.794 19.696 1.00 16.02 192 THR A O 1
ATOM 1516 N N . VAL A 1 193 ? 20.088 25.562 20.789 1.00 19.03 193 VAL A N 1
ATOM 1517 C CA . VAL A 1 193 ? 20.367 25.074 22.136 1.00 20.17 193 VAL A CA 1
ATOM 1518 C C . VAL A 1 193 ? 19.575 25.886 23.174 1.00 23.94 193 VAL A C 1
ATOM 1519 O O . VAL A 1 193 ? 19.170 27.021 22.916 1.00 23.23 193 VAL A O 1
ATOM 1523 N N . ALA A 1 194 ? 19.359 25.291 24.342 1.00 21.68 194 ALA A N 1
ATOM 1524 C CA . ALA A 1 194 ? 18.740 25.984 25.470 1.00 25.71 194 ALA A CA 1
ATOM 1525 C C . ALA A 1 194 ? 17.360 26.568 25.230 1.00 26.44 194 ALA A C 1
ATOM 1526 O O . ALA A 1 194 ? 17.091 27.717 25.612 1.00 33.26 194 ALA A O 1
ATOM 1528 N N . ALA A 1 195 ? 16.496 25.811 24.587 1.00 26.89 195 ALA A N 1
ATOM 1529 C CA . ALA A 1 195 ? 15.131 26.288 24.342 1.00 29.81 195 ALA A CA 1
ATOM 1530 C C . ALA A 1 195 ? 14.147 25.188 24.707 1.00 30.36 195 ALA A C 1
ATOM 1531 O O . ALA A 1 195 ? 14.456 24.014 24.543 1.00 27.59 195 ALA A O 1
ATOM 1533 N N . ALA A 1 196 ? 12.968 25.575 25.193 1.00 28.04 196 ALA A N 1
ATOM 1534 C CA . ALA A 1 196 ? 11.906 24.617 25.522 1.00 32.20 196 ALA A CA 1
ATOM 1535 C C . ALA A 1 196 ? 11.159 24.312 24.216 1.00 28.21 196 ALA A C 1
ATOM 1536 O O . ALA A 1 196 ? 11.180 25.117 23.286 1.00 27.28 196 ALA A O 1
ATOM 1538 N N . PRO A 1 197 ? 10.480 23.157 24.127 1.00 32.53 197 PRO A N 1
ATOM 1539 C CA . PRO A 1 197 ? 9.779 22.865 22.877 1.00 29.20 197 PRO A CA 1
ATOM 1540 C C . PRO A 1 197 ? 8.846 23.953 22.355 1.00 32.92 197 PRO A C 1
ATOM 1541 O O . PRO A 1 197 ? 8.758 24.147 21.145 1.00 27.53 197 PRO A O 1
ATOM 1545 N N . SER A 1 198 ? 8.171 24.672 23.252 1.00 31.88 198 SER A N 1
ATOM 1546 C CA . SER A 1 198 ? 7.250 25.728 22.824 1.00 38.94 198 SER A CA 1
ATOM 1547 C C . SER A 1 198 ? 7.952 26.826 22.050 1.00 32.62 198 SER A C 1
ATOM 1548 O O . SER A 1 198 ? 7.457 27.278 21.028 1.00 31.10 198 SER A O 1
ATOM 1551 N N . THR A 1 199 ? 9.094 27.273 22.557 1.00 36.80 199 THR A N 1
ATOM 1552 C CA . THR A 1 199 ? 9.872 28.310 21.885 1.00 34.02 199 THR A CA 1
ATOM 1553 C C . THR A 1 199 ? 10.297 27.823 20.502 1.00 30.90 199 THR A C 1
ATOM 1554 O O . THR A 1 199 ? 10.235 28.563 19.510 1.00 25.74 199 THR A O 1
ATOM 1558 N N . LEU A 1 200 ? 10.742 26.574 20.435 1.00 24.49 200 LEU A N 1
ATOM 1559 C CA . LEU A 1 200 ? 11.162 25.992 19.165 1.00 23.28 200 LEU A CA 1
ATOM 1560 C C . LEU A 1 200 ? 10.050 25.990 18.119 1.00 29.46 200 LEU A C 1
ATOM 1561 O O . LEU A 1 200 ? 10.236 26.420 16.981 1.00 26.79 200 LEU A O 1
ATOM 1566 N N . LYS A 1 201 ? 8.894 25.478 18.518 1.00 27.71 201 LYS A N 1
ATOM 1567 C CA . LYS A 1 201 ? 7.744 25.361 17.633 1.00 31.85 201 LYS A CA 1
ATOM 1568 C C . LYS A 1 201 ? 7.187 26.709 17.165 1.00 27.21 201 LYS A C 1
ATOM 1569 O O . LYS A 1 201 ? 6.837 26.876 16.002 1.00 32.72 201 LYS A O 1
ATOM 1575 N N . ASN A 1 202 ? 7.133 27.663 18.080 1.00 25.42 202 ASN A N 1
ATOM 1576 C CA . ASN A 1 202 ? 6.543 28.971 17.811 1.00 36.64 202 ASN A CA 1
ATOM 1577 C C . ASN A 1 202 ? 7.437 30.115 17.374 1.00 39.46 202 ASN A C 1
ATOM 1578 O O . ASN A 1 202 ? 6.953 31.064 16.740 1.00 31.93 202 ASN A O 1
ATOM 1583 N N . VAL A 1 203 ? 8.726 30.052 17.705 1.00 29.10 203 VAL A N 1
ATOM 1584 C CA . VAL A 1 203 ? 9.620 31.139 17.345 1.00 26.81 203 VAL A CA 1
ATOM 1585 C C . VAL A 1 203 ? 10.818 30.707 16.516 1.00 29.64 203 VAL A C 1
ATOM 1586 O O . VAL A 1 203 ? 10.990 31.133 15.383 1.00 23.38 203 VAL A O 1
ATOM 1590 N N . THR A 1 204 ? 11.647 29.854 17.103 1.00 25.76 204 THR A N 1
ATOM 1591 C CA . THR A 1 204 ? 12.879 29.431 16.444 1.00 22.68 204 THR A CA 1
ATOM 1592 C C . THR A 1 204 ? 12.736 28.797 15.074 1.00 21.59 204 THR A C 1
ATOM 1593 O O . THR A 1 204 ? 13.353 29.242 14.105 1.00 23.04 204 THR A O 1
ATOM 1597 N N . ILE A 1 205 ? 11.948 27.741 14.963 1.00 21.37 205 ILE A N 1
ATOM 1598 C CA . ILE A 1 205 ? 11.847 27.093 13.673 1.00 20.20 205 ILE A CA 1
ATOM 1599 C C . ILE A 1 205 ? 11.134 27.949 12.631 1.00 26.43 205 ILE A C 1
ATOM 1600 O O . ILE A 1 205 ? 11.522 27.974 11.451 1.00 22.62 205 ILE A O 1
ATOM 1605 N N . PRO A 1 206 ? 10.053 28.632 13.042 1.00 24.43 206 PRO A N 1
ATOM 1606 C CA . PRO A 1 206 ? 9.355 29.487 12.059 1.00 27.22 206 PRO A CA 1
ATOM 1607 C C . PRO A 1 206 ? 10.295 30.589 11.513 1.00 27.04 206 PRO A C 1
ATOM 1608 O O . PRO A 1 206 ? 10.294 30.899 10.305 1.00 25.96 206 PRO A O 1
ATOM 1612 N N . LYS A 1 207 ? 11.075 31.199 12.397 1.00 24.36 207 LYS A N 1
ATOM 1613 C CA . LYS A 1 207 ? 12.006 32.255 11.978 1.00 25.93 207 LYS A CA 1
ATOM 1614 C C . LYS A 1 207 ? 13.105 31.708 11.084 1.00 28.04 207 LYS A C 1
ATOM 1615 O O . LYS A 1 207 ? 13.524 32.348 10.118 1.00 21.90 207 LYS A O 1
ATOM 1621 N N . PHE A 1 208 ? 13.584 30.512 11.407 1.00 22.80 208 PHE A N 1
ATOM 1622 C CA . PHE A 1 208 ? 14.599 29.885 10.582 1.00 21.70 208 PHE A CA 1
ATOM 1623 C C . PHE A 1 208 ? 14.024 29.632 9.187 1.00 22.95 208 PHE A C 1
ATOM 1624 O O . PHE A 1 208 ? 14.668 29.900 8.180 1.00 22.27 208 PHE A O 1
ATOM 1632 N N . GLU A 1 209 ? 12.803 29.114 9.113 1.00 21.43 209 GLU A N 1
ATOM 1633 C CA . GLU A 1 209 ? 12.241 28.833 7.793 1.00 20.31 209 GLU A CA 1
ATOM 1634 C C . GLU A 1 209 ? 11.955 30.125 7.045 1.00 23.50 209 GLU A C 1
ATOM 1635 O O . GLU A 1 209 ? 12.073 30.158 5.819 1.00 25.92 209 GLU A O 1
ATOM 1641 N N . GLU A 1 210 ? 11.585 31.171 7.777 1.00 22.34 210 GLU A N 1
ATOM 1642 C CA . GLU A 1 210 ? 11.337 32.479 7.152 1.00 28.11 210 GLU A CA 1
ATOM 1643 C C . GLU A 1 210 ? 12.634 32.979 6.510 1.00 30.69 210 GLU A C 1
ATOM 1644 O O . GLU A 1 210 ? 12.624 33.472 5.376 1.00 25.46 210 GLU A O 1
ATOM 1650 N N . GLY A 1 211 ? 13.747 32.873 7.244 1.00 22.45 211 GLY A N 1
ATOM 1651 C CA . GLY A 1 211 ? 15.039 33.284 6.701 1.00 21.74 211 GLY A CA 1
ATOM 1652 C C . GLY A 1 211 ? 15.422 32.481 5.460 1.00 21.94 211 GLY A C 1
ATOM 1653 O O . GLY A 1 211 ? 15.931 33.029 4.469 1.00 23.48 211 GLY A O 1
ATOM 1654 N N . ALA A 1 212 ? 15.185 31.176 5.492 1.00 19.32 212 ALA A N 1
ATOM 1655 C CA . ALA A 1 212 ? 15.512 30.329 4.345 1.00 20.63 212 ALA A CA 1
ATOM 1656 C C . ALA A 1 212 ? 14.679 30.737 3.116 1.00 22.06 212 ALA A C 1
ATOM 1657 O O . ALA A 1 212 ? 15.193 30.828 2.000 1.00 21.18 212 ALA A O 1
ATOM 1659 N N . ARG A 1 213 ? 13.387 30.957 3.321 1.00 27.01 213 ARG A N 1
ATOM 1660 C CA . ARG A 1 213 ? 12.536 31.340 2.175 1.00 28.40 213 ARG A CA 1
ATOM 1661 C C . ARG A 1 213 ? 12.922 32.705 1.616 1.00 23.77 213 ARG A C 1
ATOM 1662 O O . ARG A 1 213 ? 12.867 32.945 0.403 1.00 27.47 213 ARG A O 1
ATOM 1670 N N . GLU A 1 214 ? 13.320 33.613 2.481 1.00 20.97 214 GLU A N 1
ATOM 1671 C CA . GLU A 1 214 ? 13.719 34.929 2.005 1.00 23.16 214 GLU A CA 1
ATOM 1672 C C . GLU A 1 214 ? 14.952 34.794 1.131 1.00 25.05 214 GLU A C 1
ATOM 1673 O O . GLU A 1 214 ? 15.132 35.540 0.176 1.00 22.55 214 GLU A O 1
ATOM 1679 N N . ALA A 1 215 ? 15.808 33.831 1.449 1.00 21.77 215 ALA A N 1
ATOM 1680 C CA . ALA A 1 215 ? 17.025 33.643 0.689 1.00 18.89 215 ALA A CA 1
ATOM 1681 C C . ALA A 1 215 ? 16.857 32.749 -0.539 1.00 25.55 215 ALA A C 1
ATOM 1682 O O . ALA A 1 215 ? 17.830 32.455 -1.232 1.00 28.51 215 ALA A O 1
ATOM 1684 N N . GLY A 1 216 ? 15.633 32.306 -0.804 1.00 27.07 216 GLY A N 1
ATOM 1685 C CA . GLY A 1 216 ? 15.395 31.473 -1.975 1.00 28.09 216 GLY A CA 1
ATOM 1686 C C . GLY A 1 216 ? 15.665 29.989 -1.798 1.00 33.99 216 GLY A C 1
ATOM 1687 O O . GLY A 1 216 ? 15.741 29.246 -2.783 1.00 29.17 216 GLY A O 1
ATOM 1688 N N . LYS A 1 217 ? 15.791 29.551 -0.547 1.00 25.19 217 LYS A N 1
ATOM 1689 C CA . LYS A 1 217 ? 16.080 28.144 -0.252 1.00 28.95 217 LYS A CA 1
ATOM 1690 C C . LYS A 1 217 ? 14.847 27.322 0.085 1.00 30.01 217 LYS A C 1
ATOM 1691 O O . LYS A 1 217 ? 13.824 27.870 0.499 1.00 30.27 217 LYS A O 1
ATOM 1697 N N . ASP A 1 218 ? 14.962 26.001 -0.080 1.00 28.83 218 ASP A N 1
ATOM 1698 C CA . ASP A 1 218 ? 13.898 25.059 0.256 1.00 29.69 218 ASP A CA 1
ATOM 1699 C C . ASP A 1 218 ? 14.174 24.617 1.694 1.00 30.61 218 ASP A C 1
ATOM 1700 O O . ASP A 1 218 ? 15.084 23.829 1.933 1.00 28.30 218 ASP A O 1
ATOM 1705 N N . PRO A 1 219 ? 13.387 25.104 2.661 1.00 30.68 219 PRO A N 1
ATOM 1706 C CA . PRO A 1 219 ? 13.609 24.731 4.059 1.00 31.05 219 PRO A CA 1
ATOM 1707 C C . PRO A 1 219 ? 13.419 23.249 4.325 1.00 35.48 219 PRO A C 1
ATOM 1708 O O . PRO A 1 219 ? 13.872 22.743 5.349 1.00 35.07 219 PRO A O 1
ATOM 1712 N N . SER A 1 220 ? 12.745 22.563 3.407 1.00 31.61 220 SER A N 1
ATOM 1713 C CA . SER A 1 220 ? 12.469 21.145 3.562 1.00 38.03 220 SER A CA 1
ATOM 1714 C C . SER A 1 220 ? 13.719 20.278 3.523 1.00 33.89 220 SER A C 1
ATOM 1715 O O . SER A 1 220 ? 13.692 19.131 3.980 1.00 34.54 220 SER A O 1
ATOM 1718 N N . LYS A 1 221 ? 14.826 20.802 2.990 1.00 25.28 221 LYS A N 1
ATOM 1719 C CA . LYS A 1 221 ? 16.057 20.035 2.901 1.00 32.63 221 LYS A CA 1
ATOM 1720 C C . LYS A 1 221 ? 17.056 20.495 3.952 1.00 23.43 221 LYS A C 1
ATOM 1721 O O . LYS A 1 221 ? 18.221 20.127 3.913 1.00 29.70 221 LYS A O 1
ATOM 1727 N N . MET A 1 222 ? 16.613 21.304 4.901 1.00 21.62 222 MET A N 1
ATOM 1728 C CA . MET A 1 222 ? 17.471 21.871 5.927 1.00 20.63 222 MET A CA 1
ATOM 1729 C C . MET A 1 222 ? 17.160 21.271 7.294 1.00 22.45 222 MET A C 1
ATOM 1730 O O . MET A 1 222 ? 16.061 21.437 7.822 1.00 24.17 222 MET A O 1
ATOM 1735 N N . GLU A 1 223 ? 18.137 20.578 7.873 1.00 19.51 223 GLU A N 1
ATOM 1736 C CA . GLU A 1 223 ? 17.934 19.959 9.183 1.00 19.91 223 GLU A CA 1
ATOM 1737 C C . GLU A 1 223 ? 17.732 20.946 10.297 1.00 20.92 223 GLU A C 1
ATOM 1738 O O . GLU A 1 223 ? 18.193 22.088 10.235 1.00 20.83 223 GLU A O 1
ATOM 1744 N N . HIS A 1 224 ? 17.073 20.469 11.351 1.00 17.35 224 HIS A N 1
ATOM 1745 C CA . HIS A 1 224 ? 16.874 21.252 12.557 1.00 15.87 224 HIS A CA 1
ATOM 1746 C C . HIS A 1 224 ? 17.641 20.477 13.633 1.00 18.97 224 HIS A C 1
ATOM 1747 O O . HIS A 1 224 ? 17.126 19.515 14.188 1.00 19.11 224 HIS A O 1
ATOM 1754 N N . ALA A 1 225 ? 18.870 20.895 13.906 1.00 20.99 225 ALA A N 1
ATOM 1755 C CA . ALA A 1 225 ? 19.714 20.208 14.886 1.00 19.72 225 ALA A CA 1
ATOM 1756 C C . ALA A 1 225 ? 19.660 20.941 16.210 1.00 18.51 225 ALA A C 1
ATOM 1757 O O . ALA A 1 225 ? 19.450 22.159 16.258 1.00 17.97 225 ALA A O 1
ATOM 1759 N N . MET A 1 226 ? 19.830 20.212 17.314 1.00 16.74 226 MET A N 1
ATOM 1760 C CA . MET A 1 226 ? 19.835 20.874 18.605 1.00 11.58 226 MET A CA 1
ATOM 1761 C C . MET A 1 226 ? 20.643 20.095 19.629 1.00 17.62 226 MET A C 1
ATOM 1762 O O . MET A 1 226 ? 20.581 18.864 19.672 1.00 18.11 226 MET A O 1
ATOM 1767 N N . LEU A 1 227 ? 21.390 20.843 20.427 1.00 17.69 227 LEU A N 1
ATOM 1768 C CA . LEU A 1 227 ? 22.172 20.309 21.532 1.00 18.30 227 LEU A CA 1
ATOM 1769 C C . LEU A 1 227 ? 21.255 20.346 22.758 1.00 19.26 227 LEU A C 1
ATOM 1770 O O . LEU A 1 227 ? 20.729 21.396 23.127 1.00 19.96 227 LEU A O 1
ATOM 1775 N N . ILE A 1 228 ? 21.068 19.183 23.373 1.00 17.29 228 ILE A N 1
ATOM 1776 C CA . ILE A 1 228 ? 20.251 19.070 24.589 1.00 18.27 228 ILE A CA 1
ATOM 1777 C C . ILE A 1 228 ? 21.023 18.105 25.478 1.00 16.68 228 ILE A C 1
ATOM 1778 O O . ILE A 1 228 ? 21.476 17.056 24.998 1.00 19.37 228 ILE A O 1
ATOM 1783 N N . TRP A 1 229 ? 21.184 18.465 26.740 1.00 18.85 229 TRP A N 1
ATOM 1784 C CA . TRP A 1 229 ? 21.866 17.587 27.681 1.00 20.86 229 TRP A CA 1
ATOM 1785 C C . TRP A 1 229 ? 20.854 16.651 28.333 1.00 22.66 229 TRP A C 1
ATOM 1786 O O . TRP A 1 229 ? 19.683 17.011 28.502 1.00 21.52 229 TRP A O 1
ATOM 1797 N N . TYR A 1 230 ? 21.305 15.440 28.664 1.00 19.34 230 TYR A N 1
ATOM 1798 C CA . TYR A 1 230 ? 20.462 14.470 29.326 1.00 18.43 230 TYR A CA 1
ATOM 1799 C C . TYR A 1 230 ? 21.208 13.841 30.491 1.00 23.20 230 TYR A C 1
ATOM 1800 O O . TYR A 1 230 ? 22.437 13.881 30.565 1.00 18.49 230 TYR A O 1
ATOM 1809 N N . SER A 1 231 ? 20.445 13.267 31.408 1.00 22.23 231 SER A N 1
ATOM 1810 C CA . SER A 1 231 ? 21.030 12.571 32.545 1.00 18.86 231 SER A CA 1
ATOM 1811 C C . SER A 1 231 ? 20.026 11.467 32.845 1.00 23.02 231 SER A C 1
ATOM 1812 O O . SER A 1 231 ? 18.854 11.745 33.058 1.00 21.94 231 SER A O 1
ATOM 1815 N N . VAL A 1 232 ? 20.469 10.212 32.816 1.00 22.43 232 VAL A N 1
ATOM 1816 C CA . VAL A 1 232 ? 19.557 9.115 33.080 1.00 20.93 232 VAL A CA 1
ATOM 1817 C C . VAL A 1 232 ? 20.116 8.306 34.244 1.00 25.46 232 VAL A C 1
ATOM 1818 O O . VAL A 1 232 ? 21.276 7.923 34.240 1.00 19.76 232 VAL A O 1
ATOM 1822 N N . ASP A 1 233 ? 19.302 8.118 35.273 1.00 20.62 233 ASP A N 1
ATOM 1823 C CA . ASP A 1 233 ? 19.717 7.310 36.420 1.00 21.44 233 ASP A CA 1
ATOM 1824 C C . ASP A 1 233 ? 18.431 6.906 37.135 1.00 23.09 233 ASP A C 1
ATOM 1825 O O . ASP A 1 233 ? 17.478 7.680 37.170 1.00 24.51 233 ASP A O 1
ATOM 1830 N N . PRO A 1 234 ? 18.390 5.684 37.693 1.00 23.22 234 PRO A N 1
ATOM 1831 C CA . PRO A 1 234 ? 17.215 5.177 38.418 1.00 26.50 234 PRO A CA 1
ATOM 1832 C C . PRO A 1 234 ? 16.795 6.112 39.547 1.00 24.58 234 PRO A C 1
ATOM 1833 O O . PRO A 1 234 ? 15.615 6.197 39.877 1.00 33.09 234 PRO A O 1
ATOM 1837 N N . ASP A 1 235 ? 17.761 6.788 40.155 1.00 27.35 235 ASP A N 1
ATOM 1838 C CA . ASP A 1 235 ? 17.483 7.744 41.231 1.00 28.67 235 ASP A CA 1
ATOM 1839 C C . ASP A 1 235 ? 17.309 9.131 40.566 1.00 29.68 235 ASP A C 1
ATOM 1840 O O . ASP A 1 235 ? 18.292 9.782 40.202 1.00 30.71 235 ASP A O 1
ATOM 1845 N N . TYR A 1 236 ? 16.059 9.570 40.417 1.00 31.80 236 TYR A N 1
ATOM 1846 C CA . TYR A 1 236 ? 15.726 10.843 39.749 1.00 34.29 236 TYR A CA 1
ATOM 1847 C C . TYR A 1 236 ? 16.464 12.056 40.302 1.00 39.22 236 TYR A C 1
ATOM 1848 O O . TYR A 1 236 ? 16.972 12.889 39.540 1.00 31.48 236 TYR A O 1
ATOM 1857 N N . ASP A 1 237 ? 16.523 12.172 41.625 1.00 38.67 237 ASP A N 1
ATOM 1858 C CA . ASP A 1 237 ? 17.220 13.300 42.229 1.00 40.18 237 ASP A CA 1
ATOM 1859 C C . ASP A 1 237 ? 18.700 13.326 41.836 1.00 41.67 237 ASP A C 1
ATOM 1860 O O . ASP A 1 237 ? 19.258 14.388 41.561 1.00 36.42 237 ASP A O 1
ATOM 1865 N N . LYS A 1 238 ? 19.336 12.160 41.835 1.00 36.75 238 LYS A N 1
ATOM 1866 C CA . LYS A 1 238 ? 20.747 12.071 41.476 1.00 31.91 238 LYS A CA 1
ATOM 1867 C C . LYS A 1 238 ? 20.914 12.484 40.001 1.00 25.63 238 LYS A C 1
ATOM 1868 O O . LYS A 1 238 ? 21.861 13.185 39.656 1.00 27.93 238 LYS A O 1
ATOM 1874 N N . ALA A 1 239 ? 19.983 12.054 39.159 1.00 26.09 239 ALA A N 1
ATOM 1875 C CA . ALA A 1 239 ? 20.031 12.358 37.736 1.00 27.15 239 ALA A CA 1
ATOM 1876 C C . ALA A 1 239 ? 19.916 13.863 37.503 1.00 33.40 239 ALA A C 1
ATOM 1877 O O . ALA A 1 239 ? 20.698 14.441 36.745 1.00 25.93 239 ALA A O 1
ATOM 1879 N N . VAL A 1 240 ? 18.957 14.514 38.162 1.00 27.93 240 VAL A N 1
ATOM 1880 C CA . VAL A 1 240 ? 18.794 15.957 37.967 1.00 2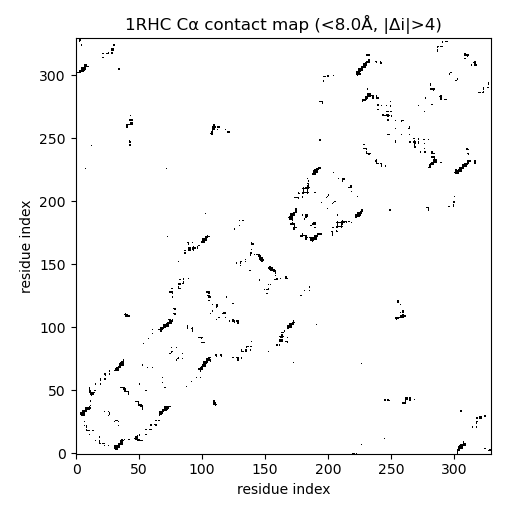7.98 240 VAL A CA 1
ATOM 1881 C C . VAL A 1 240 ? 20.007 16.749 38.449 1.00 28.31 240 VAL A C 1
ATOM 1882 O O . VAL A 1 240 ? 20.465 17.670 37.766 1.00 28.51 240 VAL A O 1
ATOM 1886 N N . GLU A 1 241 ? 20.539 16.400 39.616 1.00 25.23 241 GLU A N 1
ATOM 1887 C CA . GLU A 1 241 ? 21.686 17.122 40.165 1.00 28.52 241 GLU A CA 1
ATOM 1888 C C . GLU A 1 241 ? 22.933 17.001 39.290 1.00 27.99 241 GLU A C 1
ATOM 1889 O O . GLU A 1 241 ? 23.790 17.901 39.281 1.00 26.44 241 GLU A O 1
ATOM 1895 N N . ALA A 1 242 ? 23.027 15.891 38.571 1.00 23.69 242 ALA A N 1
ATOM 1896 C CA . ALA A 1 242 ? 24.178 15.645 37.703 1.00 23.62 242 ALA A CA 1
ATOM 1897 C C . ALA A 1 242 ? 24.216 16.603 36.507 1.00 22.55 242 ALA A C 1
ATOM 1898 O O . ALA A 1 242 ? 25.216 16.644 35.784 1.00 25.74 242 ALA A O 1
ATOM 1900 N N . LEU A 1 243 ? 23.144 17.351 36.290 1.00 21.10 243 LEU A N 1
ATOM 1901 C CA . LEU A 1 243 ? 23.112 18.302 35.167 1.00 24.33 243 LEU A CA 1
ATOM 1902 C C . LEU A 1 243 ? 23.599 19.706 35.561 1.00 28.49 243 LEU A C 1
ATOM 1903 O O . LEU A 1 243 ? 23.686 20.604 34.724 1.00 25.97 243 LEU A O 1
ATOM 1908 N N . ARG A 1 244 ? 23.910 19.888 36.840 1.00 23.09 244 ARG A N 1
ATOM 1909 C CA . ARG A 1 244 ? 24.373 21.157 37.383 1.00 26.03 244 ARG A CA 1
ATOM 1910 C C . ARG A 1 244 ? 25.457 21.846 36.570 1.00 23.61 244 ARG A C 1
ATOM 1911 O O . ARG A 1 244 ? 25.442 23.064 36.384 1.00 25.26 244 ARG A O 1
ATOM 1919 N N . PHE A 1 245 ? 26.433 21.050 36.144 1.00 20.72 245 PHE A N 1
ATOM 1920 C CA . PHE A 1 245 ? 27.565 21.522 35.330 1.00 22.59 245 PHE A CA 1
ATOM 1921 C C . PHE A 1 245 ? 27.137 22.423 34.164 1.00 17.23 245 PHE A C 1
ATOM 1922 O O . PHE A 1 245 ? 27.815 23.412 33.823 1.00 22.85 245 PHE A O 1
ATOM 1930 N N . TRP A 1 246 ? 25.990 22.085 33.583 1.00 19.29 246 TRP A N 1
ATOM 1931 C CA . TRP A 1 246 ? 25.472 22.778 32.402 1.00 18.88 246 TRP A CA 1
ATOM 1932 C C . TRP A 1 246 ? 24.342 23.767 32.662 1.00 19.73 246 TRP A C 1
ATOM 1933 O O . TRP A 1 246 ? 23.726 24.253 31.710 1.00 21.04 246 TRP A O 1
ATOM 1944 N N . ALA A 1 247 ? 24.071 24.065 33.933 1.00 23.28 247 ALA A N 1
ATOM 1945 C CA . ALA A 1 247 ? 22.958 24.969 34.254 1.00 26.85 247 ALA A CA 1
ATOM 1946 C C . ALA A 1 247 ? 23.143 26.386 33.718 1.00 25.12 247 ALA A C 1
ATOM 1947 O O . ALA A 1 247 ? 22.169 27.077 33.396 1.00 25.72 247 ALA A O 1
ATOM 1949 N N . GLY A 1 248 ? 24.394 26.822 33.639 1.00 22.72 248 GLY A N 1
ATOM 1950 C CA . GLY A 1 248 ? 24.668 28.158 33.150 1.00 22.08 248 GLY A CA 1
ATOM 1951 C C . GLY A 1 248 ? 24.146 28.410 31.756 1.00 20.33 248 GLY A C 1
ATOM 1952 O O . GLY A 1 248 ? 23.863 29.558 31.424 1.00 23.35 248 GLY A O 1
ATOM 1953 N N . CYS A 1 249 ? 24.004 27.360 30.937 1.00 19.37 249 CYS A N 1
ATOM 1954 C CA . CYS A 1 249 ? 23.501 27.528 29.562 1.00 18.97 249 CYS A CA 1
ATOM 1955 C C . CYS A 1 249 ? 22.044 28.004 29.537 1.00 25.53 249 CYS A C 1
ATOM 1956 O O . CYS A 1 249 ? 21.553 28.491 28.513 1.00 22.35 249 CYS A O 1
ATOM 1959 N N . LEU A 1 250 ? 21.359 27.850 30.663 1.00 23.17 250 LEU A N 1
ATOM 1960 C CA . LEU A 1 250 ? 19.961 28.265 30.769 1.00 22.86 250 LEU A CA 1
ATOM 1961 C C . LEU A 1 250 ? 19.800 29.689 31.317 1.00 30.57 250 LEU A C 1
ATOM 1962 O O . LEU A 1 250 ? 18.702 30.086 31.705 1.00 32.55 250 LEU A O 1
ATOM 1967 N N . VAL A 1 251 ? 20.901 30.434 31.364 1.00 25.64 251 VAL A N 1
ATOM 1968 C CA . VAL A 1 251 ? 20.928 31.828 31.827 1.00 24.19 251 VAL A CA 1
ATOM 1969 C C . VAL A 1 251 ? 21.261 32.617 30.556 1.00 26.94 251 VAL A C 1
ATOM 1970 O O . VAL A 1 251 ? 22.424 32.695 30.154 1.00 24.47 251 VAL A O 1
ATOM 1974 N N . PRO A 1 252 ? 20.240 33.190 29.894 1.00 27.50 252 PRO A N 1
ATOM 1975 C CA . PRO A 1 252 ? 20.418 33.959 28.654 1.00 26.06 252 PRO A CA 1
ATOM 1976 C C . PRO A 1 252 ? 21.510 35.027 28.670 1.00 26.08 252 PRO A C 1
ATOM 1977 O O . PRO A 1 252 ? 22.194 35.223 27.679 1.00 25.29 252 PRO A O 1
ATOM 1981 N N . SER A 1 253 ? 21.674 35.736 29.783 1.00 24.00 253 SER A N 1
ATOM 1982 C CA . SER A 1 253 ? 22.695 36.774 29.834 1.00 26.48 253 SER A CA 1
ATOM 1983 C C . SER A 1 253 ? 24.121 36.240 29.648 1.00 24.42 253 SER A C 1
ATOM 1984 O O . SER A 1 253 ? 25.022 37.000 29.293 1.00 23.70 253 SER A O 1
ATOM 1987 N N . MET A 1 254 ? 24.330 34.943 29.877 1.00 24.87 254 MET A N 1
ATOM 1988 C CA . MET A 1 254 ? 25.673 34.373 29.713 1.00 24.88 254 MET A CA 1
ATOM 1989 C C . MET A 1 254 ? 26.110 34.381 28.230 1.00 23.11 254 MET A C 1
ATOM 1990 O O . MET A 1 254 ? 27.300 34.240 27.933 1.00 25.04 254 MET A O 1
ATOM 1995 N N . PHE A 1 255 ? 25.155 34.533 27.316 1.00 20.75 255 PHE A N 1
ATOM 1996 C CA . PHE A 1 255 ? 25.455 34.584 25.882 1.00 19.33 255 PHE A CA 1
ATOM 1997 C C . PHE A 1 255 ? 25.567 36.016 25.355 1.00 24.15 255 PHE A C 1
ATOM 1998 O O . PHE A 1 255 ? 25.814 36.220 24.162 1.00 24.35 255 PHE A O 1
ATOM 2006 N N . LYS A 1 256 ? 25.385 36.996 26.238 1.00 22.51 256 LYS A N 1
ATOM 2007 C CA . LYS A 1 256 ? 25.401 38.412 25.837 1.00 24.04 256 LYS A CA 1
ATOM 2008 C C . LYS A 1 256 ? 26.393 39.240 26.633 1.00 19.97 256 LYS A C 1
ATOM 2009 O O . LYS A 1 256 ? 27.125 40.046 26.075 1.00 22.90 256 LYS A O 1
ATOM 2015 N N . TYR A 1 257 ? 26.417 39.038 27.938 1.00 18.65 257 TYR A N 1
ATOM 2016 C CA . TYR A 1 257 ? 27.316 39.817 28.789 1.00 20.25 257 TYR A CA 1
ATOM 2017 C C . TYR A 1 257 ? 28.766 39.392 28.712 1.00 25.66 257 TYR A C 1
ATOM 2018 O O . TYR A 1 257 ? 29.088 38.271 28.302 1.00 21.61 257 TYR A O 1
ATOM 2027 N N . LYS A 1 258 ? 29.626 40.308 29.142 1.00 21.58 258 LYS A N 1
ATOM 2028 C CA . LYS A 1 258 ? 31.057 40.082 29.170 1.00 21.91 258 LYS A CA 1
ATOM 2029 C C . LYS A 1 258 ? 31.440 39.383 30.469 1.00 23.07 258 LYS A C 1
ATOM 2030 O O . LYS A 1 258 ? 32.061 39.961 31.356 1.00 24.11 258 LYS A O 1
ATOM 2036 N N . VAL A 1 259 ? 31.063 38.113 30.558 1.00 21.13 259 VAL A N 1
ATOM 2037 C CA . VAL A 1 259 ? 31.346 37.275 31.718 1.00 19.85 259 VAL A CA 1
ATOM 2038 C C . VAL A 1 259 ? 32.198 36.128 31.177 1.00 21.84 259 VAL A C 1
ATOM 2039 O O . VAL A 1 259 ? 31.734 35.346 30.349 1.00 25.23 259 VAL A O 1
ATOM 2043 N N . TYR A 1 260 ? 33.433 36.031 31.657 1.00 24.46 260 TYR A N 1
ATOM 2044 C CA . TYR A 1 260 ? 34.368 35.050 31.109 1.00 22.37 260 TYR A CA 1
ATOM 2045 C C . TYR A 1 260 ? 35.179 34.262 32.121 1.00 29.63 260 TYR A C 1
ATOM 2046 O O . TYR A 1 260 ? 35.993 33.427 31.743 1.00 22.77 260 TYR A O 1
ATOM 2055 N N . ASP A 1 261 ? 34.963 34.529 33.410 1.00 22.90 261 ASP A N 1
ATOM 2056 C CA . ASP A 1 261 ? 35.642 33.818 34.488 1.00 23.51 261 ASP A CA 1
ATOM 2057 C C . ASP A 1 261 ? 34.702 32.658 34.838 1.00 26.16 261 ASP A C 1
ATOM 2058 O O . ASP A 1 261 ? 33.571 32.898 35.268 1.00 27.44 261 ASP A O 1
ATOM 2063 N N . PRO A 1 262 ? 35.125 31.387 34.608 1.00 23.92 262 PRO A N 1
ATOM 2064 C CA . PRO A 1 262 ? 34.268 30.238 34.922 1.00 24.89 262 PRO A CA 1
ATOM 2065 C C . PRO A 1 262 ? 33.762 30.215 36.389 1.00 24.57 262 PRO A C 1
ATOM 2066 O O . PRO A 1 262 ? 32.736 29.607 36.671 1.00 26.05 262 PRO A O 1
ATOM 2070 N N . LYS A 1 263 ? 34.507 30.831 37.310 1.00 25.15 263 LYS A N 1
ATOM 2071 C CA . LYS A 1 263 ? 34.061 30.844 38.709 1.00 26.70 263 LYS A CA 1
ATOM 2072 C C . LYS A 1 263 ? 32.830 31.712 38.814 1.00 24.49 263 LYS A C 1
ATOM 2073 O O . LYS A 1 263 ? 31.906 31.402 39.588 1.00 29.71 263 LYS A O 1
ATOM 2079 N N . GLU A 1 264 ? 32.777 32.798 38.048 1.00 25.27 264 GLU A N 1
ATOM 2080 C CA . GLU A 1 264 ? 31.552 33.575 38.144 1.00 31.24 264 GLU A CA 1
ATOM 2081 C C . GLU A 1 264 ? 30.447 32.964 37.290 1.00 30.52 264 GLU A C 1
ATOM 2082 O O . GLU A 1 264 ? 29.276 33.084 37.621 1.00 24.28 264 GLU A O 1
ATOM 2088 N N . VAL A 1 265 ? 30.797 32.233 36.228 1.00 25.60 265 VAL A N 1
ATOM 2089 C CA . VAL A 1 265 ? 29.753 31.568 35.458 1.00 20.74 265 VAL A CA 1
ATOM 2090 C C . VAL A 1 265 ? 29.129 30.486 36.340 1.00 24.03 265 VAL A C 1
ATOM 2091 O O . VAL A 1 265 ? 27.909 30.259 36.331 1.00 24.71 265 VAL A O 1
ATOM 2095 N N . GLN A 1 266 ? 29.978 29.844 37.133 1.00 24.02 266 GLN A N 1
ATOM 2096 C CA . GLN A 1 266 ? 29.537 28.788 38.037 1.00 26.37 266 GLN A CA 1
ATOM 2097 C C . GLN A 1 266 ? 28.587 29.333 39.114 1.00 29.96 266 GLN A C 1
ATOM 2098 O O . GLN A 1 266 ? 27.648 28.657 39.514 1.00 29.17 266 GLN A O 1
ATOM 2104 N N . LEU A 1 267 ? 28.840 30.544 39.587 1.00 30.00 267 LEU A N 1
ATOM 2105 C CA . LEU A 1 267 ? 27.946 31.131 40.602 1.00 34.92 267 LEU A CA 1
ATOM 2106 C C . LEU A 1 267 ? 26.520 31.202 40.052 1.00 35.93 267 LEU A C 1
ATOM 2107 O O . LEU A 1 267 ? 25.555 30.827 40.735 1.00 37.46 267 LEU A O 1
ATOM 2112 N N . HIS A 1 268 ? 26.398 31.671 38.809 1.00 28.51 268 HIS A N 1
ATOM 2113 C CA . HIS A 1 268 ? 25.111 31.786 38.132 1.00 30.78 268 HIS A CA 1
ATOM 2114 C C . HIS A 1 268 ? 24.482 30.428 37.889 1.00 34.91 268 HIS A C 1
ATOM 2115 O O . HIS A 1 268 ? 23.280 30.249 38.065 1.00 32.62 268 HIS A O 1
ATOM 2122 N N . ALA A 1 269 ? 25.295 29.471 37.456 1.00 30.76 269 ALA A N 1
ATOM 2123 C CA . ALA A 1 269 ? 24.805 28.120 37.203 1.00 25.98 269 ALA A CA 1
ATOM 2124 C C . ALA A 1 269 ? 24.182 27.556 38.468 1.00 30.62 269 ALA A C 1
ATOM 2125 O O . ALA A 1 269 ? 23.167 26.853 38.420 1.00 31.20 269 ALA A O 1
ATOM 2127 N N . ASN A 1 270 ? 24.821 27.843 39.594 1.00 25.82 270 ASN A N 1
ATOM 2128 C CA . ASN A 1 270 ? 24.369 27.320 40.877 1.00 29.71 270 ASN A CA 1
ATOM 2129 C C . ASN A 1 270 ? 23.096 28.017 41.372 1.00 32.55 270 ASN A C 1
ATOM 2130 O O . ASN A 1 270 ? 22.498 27.566 42.338 1.00 33.07 270 ASN A O 1
ATOM 2135 N N . LEU A 1 271 ? 22.683 29.101 40.714 1.00 30.94 271 LEU A N 1
ATOM 2136 C CA . LEU A 1 271 ? 21.450 29.797 41.102 1.00 33.36 271 LEU A CA 1
ATOM 2137 C C . LEU A 1 271 ? 20.255 29.373 40.246 1.00 40.24 271 LEU A C 1
ATOM 2138 O O . LEU A 1 271 ? 19.124 29.775 40.515 1.00 38.66 271 LEU A O 1
ATOM 2143 N N . VAL A 1 272 ? 20.499 28.566 39.213 1.00 31.14 272 VAL A N 1
ATOM 2144 C CA . VAL A 1 272 ? 19.426 28.113 38.345 1.00 31.34 272 VAL A CA 1
ATOM 2145 C C . VAL A 1 272 ? 18.494 27.156 39.090 1.00 35.20 272 VAL A C 1
ATOM 2146 O O . VAL A 1 272 ? 18.937 26.239 39.785 1.00 33.95 272 VAL A O 1
ATOM 2150 N N . HIS A 1 273 ? 17.193 27.372 38.935 1.00 43.02 273 HIS A N 1
ATOM 2151 C CA . HIS A 1 273 ? 16.205 26.541 39.614 1.00 44.81 273 HIS A CA 1
ATOM 2152 C C . HIS A 1 273 ? 16.001 25.174 38.976 1.00 45.44 273 HIS A C 1
ATOM 2153 O O . HIS A 1 273 ? 16.066 25.032 37.754 1.00 36.94 273 HIS A O 1
ATOM 2160 N N . CYS A 1 274 ? 15.733 24.178 39.819 1.00 40.26 274 CYS A N 1
ATOM 2161 C CA . CYS A 1 274 ? 15.510 22.819 39.361 1.00 42.17 274 CYS A CA 1
ATOM 2162 C C . CYS A 1 274 ? 14.429 22.680 38.303 1.00 40.91 274 CYS A C 1
ATOM 2163 O O . CYS A 1 274 ? 14.583 21.869 37.388 1.00 38.85 274 CYS A O 1
ATOM 2166 N N . ASP A 1 275 ? 13.341 23.450 38.392 1.00 36.05 275 ASP A N 1
ATOM 2167 C CA . ASP A 1 275 ? 12.306 23.311 37.369 1.00 38.82 275 ASP A CA 1
ATOM 2168 C C . ASP A 1 275 ? 12.792 23.801 36.003 1.00 33.46 275 ASP A C 1
ATOM 2169 O O . ASP A 1 275 ? 12.367 23.287 34.968 1.00 32.33 275 ASP A O 1
ATOM 2174 N N . THR A 1 276 ? 13.669 24.801 35.994 1.00 32.71 276 THR A N 1
ATOM 2175 C CA . THR A 1 276 ? 14.236 25.280 34.718 1.00 35.67 276 THR A CA 1
ATOM 2176 C C . THR A 1 276 ? 15.043 24.131 34.059 1.00 27.20 276 THR A C 1
ATOM 2177 O O . THR A 1 276 ? 14.969 23.916 32.843 1.00 30.13 276 THR A O 1
ATOM 2181 N N . ILE A 1 277 ? 15.807 23.410 34.874 1.00 27.33 277 ILE A N 1
ATOM 2182 C CA . ILE A 1 277 ? 16.612 22.301 34.376 1.00 30.05 277 ILE A CA 1
ATOM 2183 C C . ILE A 1 277 ? 15.724 21.184 33.823 1.00 29.81 277 ILE A C 1
ATOM 2184 O O . ILE A 1 277 ? 15.966 20.658 32.745 1.00 31.38 277 ILE A O 1
ATOM 2189 N N . LYS A 1 278 ? 14.681 20.826 34.568 1.00 29.50 278 LYS A N 1
ATOM 2190 C CA . LYS A 1 278 ? 13.786 19.766 34.148 1.00 28.01 278 LYS A CA 1
ATOM 2191 C C . LYS A 1 278 ? 12.991 20.125 32.911 1.00 32.45 278 LYS A C 1
ATOM 2192 O O . LYS A 1 278 ? 12.629 19.259 32.114 1.00 29.47 278 LYS A O 1
ATOM 2198 N N . GLU A 1 279 ? 12.714 21.410 32.736 1.00 33.41 279 GLU A N 1
ATOM 2199 C CA . GLU A 1 279 ? 11.941 21.846 31.576 1.00 34.79 279 GLU A CA 1
ATOM 2200 C C . GLU A 1 279 ? 12.751 21.846 30.266 1.00 30.76 279 GLU A C 1
ATOM 2201 O O . GLU A 1 279 ? 12.249 21.434 29.215 1.00 33.46 279 GLU A O 1
ATOM 2207 N N . ASN A 1 280 ? 14.006 22.285 30.345 1.00 24.39 280 ASN A N 1
ATOM 2208 C CA . ASN A 1 280 ? 14.875 22.416 29.164 1.00 25.45 280 ASN A CA 1
ATOM 2209 C C . ASN A 1 280 ? 15.747 21.204 28.818 1.00 28.26 280 ASN A C 1
ATOM 2210 O O . ASN A 1 280 ? 16.038 20.945 27.637 1.00 23.13 280 ASN A O 1
ATOM 2215 N N . TYR A 1 281 ? 16.194 20.495 29.851 1.00 22.17 281 TYR A N 1
ATOM 2216 C CA . TYR A 1 281 ? 17.055 19.326 29.666 1.00 21.49 281 TYR A CA 1
ATOM 2217 C C . TYR A 1 281 ? 16.273 18.036 29.843 1.00 26.34 281 TYR A C 1
ATOM 2218 O O . TYR A 1 281 ? 15.115 18.068 30.256 1.00 27.59 281 TYR A O 1
ATOM 2227 N N . MET A 1 282 ? 16.893 16.904 29.511 1.00 20.59 282 MET A N 1
ATOM 2228 C CA . MET A 1 282 ? 16.221 15.622 29.579 1.00 21.12 282 MET A CA 1
ATOM 2229 C C . MET A 1 282 ? 16.660 14.839 30.819 1.00 25.81 282 MET A C 1
ATOM 2230 O O . MET A 1 282 ? 17.755 14.282 30.833 1.00 25.22 282 MET A O 1
ATOM 2235 N N . CYS A 1 283 ? 15.818 14.813 31.852 1.00 23.14 283 CYS A N 1
ATOM 2236 C CA . CYS A 1 283 ? 16.140 14.075 33.090 1.00 27.47 283 CYS A CA 1
ATOM 2237 C C . CYS A 1 283 ? 15.253 12.849 33.080 1.00 28.23 283 CYS A C 1
ATOM 2238 O O . CYS A 1 283 ? 14.035 12.968 33.030 1.00 26.80 283 CYS A O 1
ATOM 2241 N N . ALA A 1 284 ? 15.846 11.669 33.148 1.00 23.06 284 ALA A N 1
ATOM 2242 C CA . ALA A 1 284 ? 15.057 10.459 33.047 1.00 24.97 284 ALA A CA 1
ATOM 2243 C C . ALA A 1 284 ? 15.552 9.390 33.996 1.00 25.42 284 ALA A C 1
ATOM 2244 O O . ALA A 1 284 ? 16.731 9.381 34.365 1.00 24.36 284 ALA A O 1
ATOM 2246 N N . THR A 1 285 ? 14.647 8.498 34.393 1.00 24.84 285 THR A N 1
ATOM 2247 C CA . THR A 1 285 ? 15.033 7.412 35.285 1.00 23.05 285 THR A CA 1
ATOM 2248 C C . THR A 1 285 ? 15.219 6.109 34.526 1.00 24.37 285 THR A C 1
ATOM 2249 O O . THR A 1 285 ? 15.816 5.166 35.052 1.00 31.05 285 THR A O 1
ATOM 2253 N N . ASP A 1 286 ? 14.717 6.039 33.301 1.00 21.25 286 ASP A N 1
ATOM 2254 C CA . ASP A 1 286 ? 14.803 4.816 32.505 1.00 21.79 286 ASP A CA 1
ATOM 2255 C C . ASP A 1 286 ? 14.668 5.093 31.009 1.00 23.05 286 ASP A C 1
ATOM 2256 O O . ASP A 1 286 ? 14.475 6.234 30.612 1.00 25.78 286 ASP A O 1
ATOM 2261 N N . ALA A 1 287 ? 14.786 4.059 30.185 1.00 24.29 287 ALA A N 1
ATOM 2262 C CA . ALA A 1 287 ? 14.708 4.236 28.734 1.00 24.17 287 ALA A CA 1
ATOM 2263 C C . ALA A 1 287 ? 13.381 4.805 28.231 1.00 32.07 287 ALA A C 1
ATOM 2264 O O . ALA A 1 287 ? 13.351 5.626 27.300 1.00 23.44 287 ALA A O 1
ATOM 2266 N N . GLU A 1 288 ? 12.278 4.363 28.829 1.00 26.06 288 GLU A N 1
ATOM 2267 C CA . GLU A 1 288 ? 10.956 4.828 28.390 1.00 22.18 288 GLU A CA 1
ATOM 2268 C C . GLU A 1 288 ? 10.793 6.333 28.572 1.00 23.27 288 GLU A C 1
ATOM 2269 O O . GLU A 1 288 ? 10.208 7.021 27.718 1.00 29.95 288 GLU A O 1
ATOM 2275 N N . GLU A 1 289 ? 11.288 6.852 29.680 1.00 22.06 289 GLU A N 1
ATOM 2276 C CA . GLU A 1 289 ? 11.183 8.279 29.913 1.00 26.95 289 GLU A CA 1
ATOM 2277 C C . GLU A 1 289 ? 12.082 9.035 28.942 1.00 25.30 289 GLU A C 1
ATOM 2278 O O . GLU A 1 289 ? 11.734 10.131 28.494 1.00 26.88 289 GLU A O 1
ATOM 2284 N N . MET A 1 290 ? 13.229 8.459 28.609 1.00 25.77 290 MET A N 1
ATOM 2285 C CA . MET A 1 290 ? 14.127 9.110 27.638 1.00 26.39 290 MET A CA 1
ATOM 2286 C C . MET A 1 290 ? 13.454 9.180 26.269 1.00 24.11 290 MET A C 1
ATOM 2287 O O . MET A 1 290 ? 13.515 10.210 25.584 1.00 27.37 290 MET A O 1
ATOM 2292 N N . ILE A 1 291 ? 12.804 8.094 25.866 1.00 22.05 291 ILE A N 1
ATOM 2293 C CA . ILE A 1 291 ? 12.113 8.047 24.589 1.00 25.31 291 ILE A CA 1
ATOM 2294 C C . ILE A 1 291 ? 11.044 9.149 24.529 1.00 27.24 291 ILE A C 1
ATOM 2295 O O . ILE A 1 291 ? 10.943 9.857 23.534 1.00 25.34 291 ILE A O 1
ATOM 2300 N N . LYS A 1 292 ? 10.259 9.300 25.589 1.00 27.45 292 LYS A N 1
ATOM 2301 C CA . LYS A 1 292 ? 9.223 10.340 25.616 1.00 28.37 292 LYS A CA 1
ATOM 2302 C C . LYS A 1 292 ? 9.804 11.748 25.629 1.00 30.42 292 LYS A C 1
ATOM 2303 O O . LYS A 1 292 ? 9.202 12.683 25.073 1.00 28.44 292 LYS A O 1
ATOM 2309 N N . GLU A 1 293 ? 10.960 11.910 26.270 1.00 27.11 293 GLU A N 1
ATOM 2310 C CA . GLU A 1 293 ? 11.619 13.217 26.331 1.00 27.34 293 GLU A CA 1
ATOM 2311 C C . GLU A 1 293 ? 12.035 13.591 24.913 1.00 27.84 293 GLU A C 1
ATOM 2312 O O . GLU A 1 293 ? 11.842 14.718 24.472 1.00 30.75 293 GLU A O 1
ATOM 2318 N N . ILE A 1 294 ? 12.599 12.636 24.195 1.00 23.70 294 ILE A N 1
ATOM 2319 C CA . ILE A 1 294 ? 13.056 12.890 22.838 1.00 25.87 294 ILE A CA 1
ATOM 2320 C C . ILE A 1 294 ? 11.857 13.153 21.926 1.00 34.55 294 ILE A C 1
ATOM 2321 O O . ILE A 1 294 ? 11.895 14.026 21.043 1.00 26.21 294 ILE A O 1
ATOM 2326 N N . GLU A 1 295 ? 10.778 12.413 22.154 1.00 24.98 295 GLU A N 1
ATOM 2327 C CA . GLU A 1 295 ? 9.598 12.599 21.329 1.00 29.77 295 GLU A CA 1
ATOM 2328 C C . GLU A 1 295 ? 8.973 13.976 21.486 1.00 22.57 295 GLU A C 1
ATOM 2329 O O . GLU A 1 295 ? 8.464 14.516 20.502 1.00 28.59 295 GLU A O 1
ATOM 2335 N N . ARG A 1 296 ? 9.037 14.578 22.672 1.00 23.62 296 ARG A N 1
ATOM 2336 C CA . ARG A 1 296 ? 8.434 15.895 22.807 1.00 31.53 296 ARG A CA 1
ATOM 2337 C C . ARG A 1 296 ? 9.241 16.942 22.033 1.00 34.72 296 ARG A C 1
ATOM 2338 O O . ARG A 1 296 ? 8.689 17.950 21.608 1.00 31.00 296 ARG A O 1
ATOM 2346 N N . PHE A 1 297 ? 10.538 16.700 21.821 1.00 27.60 297 PHE A N 1
ATOM 2347 C CA . PHE A 1 297 ? 11.340 17.648 21.045 1.00 24.96 297 PHE A CA 1
ATOM 2348 C C . PHE A 1 297 ? 11.179 17.344 19.570 1.00 21.86 297 PHE A C 1
ATOM 2349 O O . PHE A 1 297 ? 11.247 18.256 18.745 1.00 27.51 297 PHE A O 1
ATOM 2357 N N . LYS A 1 298 ? 10.966 16.076 19.224 1.00 20.55 298 LYS A N 1
ATOM 2358 C CA . LYS A 1 298 ? 10.740 15.713 17.827 1.00 21.20 298 LYS A CA 1
ATOM 2359 C C . LYS A 1 298 ? 9.460 16.398 17.350 1.00 30.40 298 LYS A C 1
ATOM 2360 O O . LYS A 1 298 ? 9.403 16.959 16.242 1.00 28.36 298 LYS A O 1
ATOM 2366 N N . GLU A 1 299 ? 8.428 16.324 18.181 1.00 25.68 299 GLU A N 1
ATOM 2367 C CA . GLU A 1 299 ? 7.145 16.959 17.860 1.00 29.99 299 GLU A CA 1
ATOM 2368 C C . GLU A 1 299 ? 7.288 18.478 17.690 1.00 33.63 299 GLU A C 1
ATOM 2369 O O . GLU A 1 299 ? 6.545 19.085 16.911 1.00 34.80 299 GLU A O 1
ATOM 2375 N N . ALA A 1 300 ? 8.228 19.099 18.408 1.00 26.28 300 ALA A N 1
ATOM 2376 C CA . ALA A 1 300 ? 8.450 20.537 18.268 1.00 25.63 300 ALA A CA 1
ATOM 2377 C C . ALA A 1 300 ? 9.214 20.897 16.983 1.00 26.32 300 ALA A C 1
ATOM 2378 O O . ALA A 1 300 ? 9.308 22.079 16.628 1.00 30.93 300 ALA A O 1
ATOM 2380 N N . GLY A 1 301 ? 9.769 19.893 16.297 1.00 25.21 301 GLY A N 1
ATOM 2381 C CA . GLY A 1 301 ? 10.488 20.142 15.055 1.00 23.19 301 GLY A CA 1
ATOM 2382 C C . GLY A 1 301 ? 11.961 19.732 14.965 1.00 30.85 301 GLY A C 1
ATOM 2383 O O . GLY A 1 301 ? 12.583 19.864 13.900 1.00 24.30 301 GLY A O 1
ATOM 2384 N N . ILE A 1 302 ? 12.534 19.209 16.050 1.00 22.78 302 ILE A N 1
ATOM 2385 C CA . ILE A 1 302 ? 13.961 18.817 16.002 1.00 21.02 302 ILE A CA 1
ATOM 2386 C C . ILE A 1 302 ? 14.109 17.472 15.312 1.00 22.17 302 ILE A C 1
ATOM 2387 O O . ILE A 1 302 ? 13.367 16.548 15.619 1.00 23.35 302 ILE A O 1
ATOM 2392 N N . ASN A 1 303 ? 15.041 17.351 14.363 1.00 19.33 303 ASN A N 1
ATOM 2393 C CA . ASN A 1 303 ? 15.275 16.073 13.693 1.00 23.80 303 ASN A CA 1
ATOM 2394 C C . ASN A 1 303 ? 16.738 15.628 13.668 1.00 22.13 303 ASN A C 1
ATOM 2395 O O . ASN A 1 303 ? 17.054 14.611 13.080 1.00 26.53 303 ASN A O 1
ATOM 2400 N N . HIS A 1 304 ? 17.641 16.397 14.270 1.00 18.94 304 HIS A N 1
ATOM 2401 C CA . HIS A 1 304 ? 19.025 15.912 14.414 1.00 17.99 304 HIS A CA 1
ATOM 2402 C C . HIS A 1 304 ? 19.433 16.269 15.832 1.00 20.72 304 HIS A C 1
ATOM 2403 O O . HIS A 1 304 ? 19.745 17.414 16.162 1.00 20.86 304 HIS A O 1
ATOM 2410 N N . PHE A 1 305 ? 19.361 15.273 16.706 1.00 21.02 305 PHE A N 1
ATOM 2411 C CA . PHE A 1 305 ? 19.667 15.495 18.113 1.00 17.75 305 PHE A CA 1
ATOM 2412 C C . PHE A 1 305 ? 21.158 15.388 18.398 1.00 17.76 305 PHE A C 1
ATOM 2413 O O . PHE A 1 305 ? 21.811 14.498 17.871 1.00 20.81 305 PHE A O 1
ATOM 2421 N N . CYS A 1 306 ? 21.676 16.281 19.234 1.00 17.01 306 CYS A N 1
ATOM 2422 C CA . CYS A 1 306 ? 23.079 16.250 19.662 1.00 17.44 306 CYS A CA 1
ATOM 2423 C C . CYS A 1 306 ? 22.880 16.110 21.176 1.00 18.37 306 CYS A C 1
ATOM 2424 O O . CYS A 1 306 ? 22.649 17.086 21.884 1.00 20.20 306 CYS A O 1
ATOM 2427 N N . LEU A 1 307 ? 22.980 14.879 21.674 1.00 18.33 307 LEU A N 1
ATOM 2428 C CA . LEU A 1 307 ? 22.667 14.616 23.083 1.00 17.40 307 LEU A CA 1
ATOM 2429 C C . LEU A 1 307 ? 23.909 14.546 23.966 1.00 15.25 307 LEU A C 1
ATOM 2430 O O . LEU A 1 307 ? 24.743 13.657 23.793 1.00 15.81 307 LEU A O 1
ATOM 2435 N N . GLY A 1 308 ? 23.986 15.478 24.905 1.00 14.07 308 GLY A N 1
ATOM 2436 C CA . GLY A 1 308 ? 25.122 15.596 25.794 1.00 16.09 308 GLY A CA 1
ATOM 2437 C C . GLY A 1 308 ? 24.894 14.757 27.056 1.00 17.90 308 GLY A C 1
ATOM 2438 O O . GLY A 1 308 ? 24.046 15.071 27.885 1.00 17.18 308 GLY A O 1
ATOM 2439 N N . ASN A 1 309 ? 25.702 13.720 27.196 1.00 15.34 309 ASN A N 1
ATOM 2440 C CA . ASN A 1 309 ? 25.606 12.784 28.324 1.00 18.60 309 ASN A CA 1
ATOM 2441 C C . ASN A 1 309 ? 26.221 13.384 29.587 1.00 19.90 309 ASN A C 1
ATOM 2442 O O . ASN A 1 309 ? 27.443 13.502 29.715 1.00 20.20 309 ASN A O 1
ATOM 2447 N N . SER A 1 310 ? 25.361 13.787 30.519 1.00 16.11 310 SER A N 1
ATOM 2448 C CA . SER A 1 310 ? 25.806 14.366 31.785 1.00 15.62 310 SER A CA 1
ATOM 2449 C C . SER A 1 310 ? 25.273 13.431 32.897 1.00 18.54 310 SER A C 1
ATOM 2450 O O . SER A 1 310 ? 24.976 13.895 33.987 1.00 20.11 310 SER A O 1
ATOM 2453 N N . SER A 1 311 ? 25.169 12.141 32.601 1.00 17.14 311 SER A N 1
ATOM 2454 C CA . SER A 1 311 ? 24.618 11.163 33.568 1.00 19.01 311 SER A CA 1
ATOM 2455 C C . SER A 1 311 ? 25.621 10.817 34.684 1.00 21.73 311 SER A C 1
ATOM 2456 O O . SER A 1 311 ? 26.831 10.889 34.491 1.00 21.99 311 SER A O 1
ATOM 2459 N N . PRO A 1 312 ? 25.121 10.448 35.879 1.00 20.16 312 PRO A N 1
ATOM 2460 C CA . PRO A 1 312 ? 25.989 10.090 37.010 1.00 22.12 312 PRO A CA 1
ATOM 2461 C C . PRO A 1 312 ? 26.913 8.931 36.632 1.00 19.23 312 PRO A C 1
ATOM 2462 O O . PRO A 1 312 ? 28.079 8.929 36.981 1.00 23.23 312 PRO A O 1
ATOM 2466 N N . ASP A 1 313 ? 26.376 7.949 35.916 1.00 21.03 313 ASP A N 1
ATOM 2467 C CA . ASP A 1 313 ? 27.146 6.790 35.476 1.00 21.35 313 ASP A CA 1
ATOM 2468 C C . ASP A 1 313 ? 27.273 6.994 33.969 1.00 18.50 313 ASP A C 1
ATOM 2469 O O . ASP A 1 313 ? 26.359 6.659 33.213 1.00 19.43 313 ASP A O 1
ATOM 2474 N N . VAL A 1 314 ? 28.409 7.545 33.537 1.00 19.33 314 VAL A N 1
ATOM 2475 C CA . VAL A 1 314 ? 28.588 7.854 32.120 1.00 20.65 314 VAL A CA 1
ATOM 2476 C C . VAL A 1 314 ? 28.386 6.687 31.168 1.00 22.25 314 VAL A C 1
ATOM 2477 O O . VAL A 1 314 ? 27.703 6.819 30.145 1.00 18.96 314 VAL A O 1
ATOM 2481 N N . ASN A 1 315 ? 28.974 5.534 31.486 1.00 19.12 315 ASN A N 1
ATOM 2482 C CA . ASN A 1 315 ? 28.846 4.383 30.584 1.00 17.41 315 ASN A CA 1
ATOM 2483 C C . ASN A 1 315 ? 27.429 3.872 30.424 1.00 16.57 315 ASN A C 1
ATOM 2484 O O . ASN A 1 315 ? 27.039 3.454 29.337 1.00 18.34 315 ASN A O 1
ATOM 2489 N N . PHE A 1 316 ? 26.665 3.879 31.520 1.00 19.27 316 PHE A N 1
ATOM 2490 C CA . PHE A 1 316 ? 25.246 3.501 31.487 1.00 19.33 316 PHE A CA 1
ATOM 2491 C C . PHE A 1 316 ? 24.494 4.549 30.635 1.00 17.95 316 PHE A C 1
ATOM 2492 O O . PHE A 1 316 ? 23.590 4.204 29.874 1.00 19.06 316 PHE A O 1
ATOM 2500 N N . GLY A 1 317 ? 24.879 5.809 30.778 1.00 19.62 317 G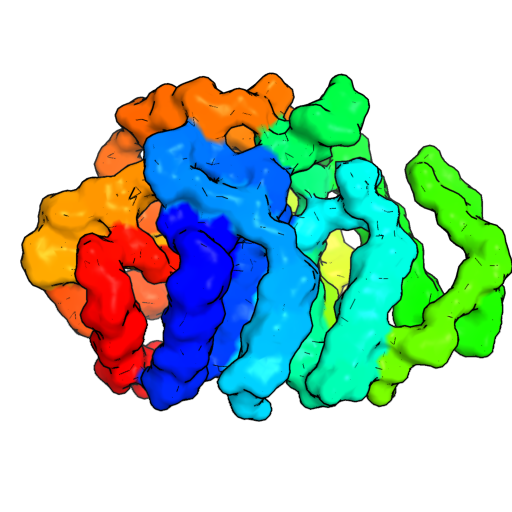LY A N 1
ATOM 2501 C CA . GLY A 1 317 ? 24.256 6.895 30.017 1.00 19.12 317 GLY A CA 1
ATOM 2502 C C . GLY A 1 317 ? 24.415 6.683 28.513 1.00 21.35 317 GLY A C 1
ATOM 2503 O O . GLY A 1 317 ? 23.621 7.174 27.712 1.00 19.60 317 GLY A O 1
ATOM 2504 N N . ILE A 1 318 ? 25.462 5.989 28.110 1.00 14.98 318 ILE A N 1
ATOM 2505 C CA . ILE A 1 318 ? 25.640 5.683 26.691 1.00 15.12 318 ILE A CA 1
ATOM 2506 C C . ILE A 1 318 ? 24.922 4.386 26.338 1.00 18.85 318 ILE A C 1
ATOM 2507 O O . ILE A 1 318 ? 24.168 4.314 25.356 1.00 18.63 318 ILE A O 1
ATOM 2512 N N . ASP A 1 319 ? 25.171 3.338 27.133 1.00 19.03 319 ASP A N 1
ATOM 2513 C CA . ASP A 1 319 ? 24.623 1.995 26.884 1.00 19.41 319 ASP A CA 1
ATOM 2514 C C . ASP A 1 319 ? 23.113 1.906 26.769 1.00 14.86 319 ASP A C 1
ATOM 2515 O O . ASP A 1 319 ? 22.592 1.123 25.982 1.00 18.58 319 ASP A O 1
ATOM 2520 N N . ILE A 1 320 ? 22.440 2.654 27.620 1.00 19.07 320 ILE A N 1
ATOM 2521 C CA . ILE A 1 320 ? 20.978 2.621 27.646 1.00 17.57 320 ILE A CA 1
ATOM 2522 C C . ILE A 1 320 ? 20.396 3.048 26.304 1.00 21.28 320 ILE A C 1
ATOM 2523 O O . ILE A 1 320 ? 19.247 2.742 26.011 1.00 19.44 320 ILE A O 1
ATOM 2528 N N . PHE A 1 321 ? 21.191 3.717 25.457 1.00 22.23 321 PHE A N 1
ATOM 2529 C CA . PHE A 1 321 ? 20.651 4.107 24.154 1.00 20.68 321 PHE A CA 1
ATOM 2530 C C . PHE A 1 321 ? 20.455 2.953 23.193 1.00 22.66 321 PHE A C 1
ATOM 2531 O O . PHE A 1 321 ? 19.831 3.121 22.150 1.00 23.00 321 PHE A O 1
ATOM 2539 N N . LYS A 1 322 ? 20.962 1.765 23.543 1.00 18.14 322 LYS A N 1
ATOM 2540 C CA . LYS A 1 322 ? 20.692 0.589 22.724 1.00 17.09 322 LYS A CA 1
ATOM 2541 C C . LYS A 1 322 ? 19.147 0.381 22.750 1.00 19.64 322 LYS A C 1
ATOM 2542 O O . LYS A 1 322 ? 18.559 -0.149 21.808 1.00 23.79 322 LYS A O 1
ATOM 2548 N N . GLU A 1 323 ? 18.515 0.792 23.839 1.00 20.70 323 GLU A N 1
ATOM 2549 C CA . GLU A 1 323 ? 17.062 0.655 23.983 1.00 22.85 323 GLU A CA 1
ATOM 2550 C C . GLU A 1 323 ? 16.311 1.885 23.436 1.00 25.96 323 GLU A C 1
ATOM 2551 O O . GLU A 1 323 ? 15.175 1.773 22.968 1.00 32.76 323 GLU A O 1
ATOM 2557 N N . VAL A 1 324 ? 16.956 3.046 23.488 1.00 20.93 324 VAL A N 1
ATOM 2558 C CA . VAL A 1 324 ? 16.313 4.295 23.066 1.00 22.14 324 VAL A CA 1
ATOM 2559 C C . VAL A 1 324 ? 16.297 4.543 21.562 1.00 25.35 324 VAL A C 1
ATOM 2560 O O . VAL A 1 324 ? 15.257 4.861 20.981 1.00 24.50 324 VAL A O 1
ATOM 2564 N N . ILE A 1 325 ? 17.450 4.371 20.928 1.00 20.42 325 ILE A N 1
ATOM 2565 C CA . ILE A 1 325 ? 17.593 4.664 19.521 1.00 21.58 325 ILE A CA 1
ATOM 2566 C C . ILE A 1 325 ? 16.579 4.016 18.558 1.00 27.60 325 ILE A C 1
ATOM 25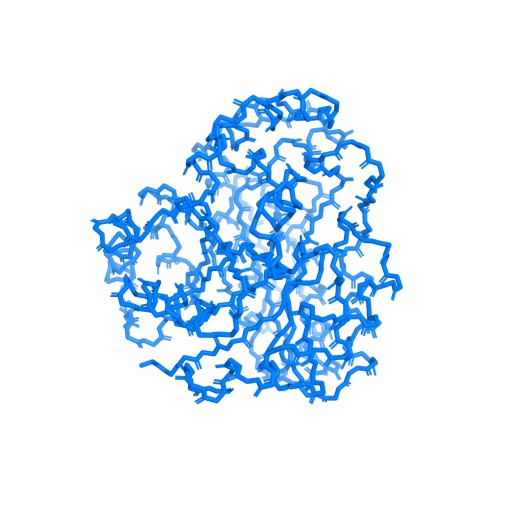67 O O . ILE A 1 325 ? 15.926 4.716 17.767 1.00 26.35 325 ILE A O 1
ATOM 2572 N N . PRO A 1 326 ? 16.406 2.695 18.619 1.00 26.68 326 PRO A N 1
ATOM 2573 C CA . PRO A 1 326 ? 15.445 2.049 17.717 1.00 28.10 326 PRO A CA 1
ATOM 2574 C C . PRO A 1 326 ? 13.998 2.576 17.882 1.00 29.05 326 PRO A C 1
ATOM 2575 O O . PRO A 1 326 ? 13.222 2.562 16.938 1.00 33.18 326 PRO A O 1
ATOM 2579 N N . ALA A 1 327 ? 13.647 3.050 19.071 1.00 29.24 327 ALA A N 1
ATOM 2580 C CA . ALA A 1 327 ? 12.295 3.544 19.330 1.00 30.55 327 ALA A CA 1
ATOM 2581 C C . ALA A 1 327 ? 12.039 4.957 18.808 1.00 37.51 327 ALA A C 1
ATOM 2582 O O . ALA A 1 327 ? 10.902 5.326 18.524 1.00 36.78 327 ALA A O 1
ATOM 2584 N N . VAL A 1 328 ? 13.085 5.769 18.704 1.00 31.70 328 VAL A N 1
ATOM 2585 C CA . VAL A 1 328 ? 12.898 7.130 18.224 1.00 30.61 328 VAL A CA 1
ATOM 2586 C C . VAL A 1 328 ? 13.225 7.228 16.736 1.00 35.01 328 VAL A C 1
ATOM 2587 O O . VAL A 1 328 ? 13.063 8.285 16.134 1.00 37.92 328 VAL A O 1
ATOM 2591 N N . ARG A 1 329 ? 13.710 6.109 16.187 1.00 38.74 329 ARG A N 1
ATOM 2592 C CA . ARG A 1 329 ? 13.973 5.883 14.745 1.00 58.48 329 ARG A CA 1
ATOM 2593 C C . ARG A 1 329 ? 15.316 5.844 13.980 1.00 67.32 329 ARG A C 1
ATOM 2594 O O . ARG A 1 329 ? 15.247 5.940 12.755 1.00 81.35 329 ARG A O 1
ATOM 2602 N N . ASP A 1 330 ? 16.498 5.693 14.590 1.00 70.06 330 ASP A N 1
ATOM 2603 C CA . ASP A 1 330 ? 17.708 5.643 13.741 1.00 73.89 330 ASP A CA 1
ATOM 2604 C C . ASP A 1 330 ? 18.982 5.102 14.369 1.00 74.83 330 ASP A C 1
ATOM 2605 O O . ASP A 1 330 ? 18.910 4.743 15.538 1.00 82.62 330 ASP A O 1
#

InterPro domains:
  IPR011251 Luciferase-like domain [PF00296] (14-304)
  IPR019945 F420-dependent glucose-6-phosphate dehydrogenase-related [TIGR03557] (5-324)
  IPR036661 Luciferase-like domain superfamily [G3DSA:3.20.20.30] (1-330)
  IPR036661 Luciferase-l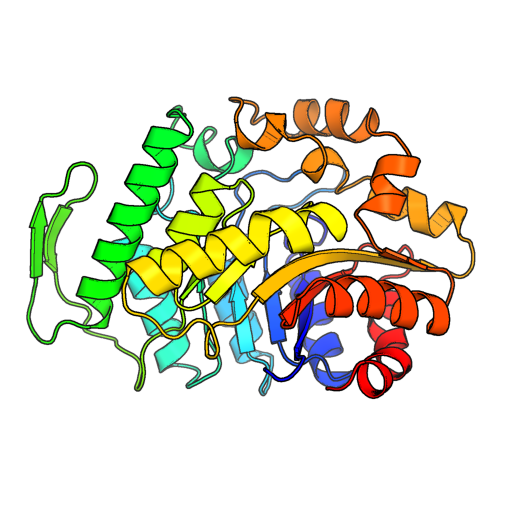ike domain superfamily [SSF51679] (2-329)
  IPR050564 F420-dependent glucose-6-phosphate dehydrogenase/mer [PTHR43244] (4-329)

Organism: NCBI:txid2200

Foldseek 3Di:
DAFAFEAEQEVWQDPLVVSLVLLQLLVVLPHQAYEYEAADHALADPPTGHDHPLVSVLVSLVSHDHHAYEYQAAACFAPHPLLVVLLSQQQVCQVPPPRYAHEYELDFLQGHCVVGVDDDFPVVSLVRSQVSLVSSCCQQPDPFFDFDDDPGDTGHRDHRPRGHPDDHAYEYEDEFLVSLLSRLQRHQAYEYEQDFLVCLQPGRVVSNVVSVVVNVHDCVRHAYEYEAEEAEALPQVLRLVLCLSPQLVNPVCRRGDNDRDNNVSSVVSVVRDSVSSVRGHHGYHAQVSNLVVVVSNVVSPHRYYHYYYSYPDRVCSSNRCSVRDVSNPD

Solvent-accessible surface area: 13626 Å² total; per-residue (Å²): 115,108,3,58,0,0,0,4,0,2,2,1,35,31,163,51,119,61,0,15,102,6,0,48,93,0,30,150,21,31,6,32,1,0,0,0,5,3,20,95,48,16,6,26,81,69,147,26,63,38,19,79,0,38,78,15,0,22,48,0,1,128,48,10,157,170,7,37,0,0,0,7,42,0,3,0,6,41,45,30,85,0,21,82,0,0,83,25,0,0,46,14,19,88,115,30,86,48,28,0,0,0,0,0,2,27,14,28,0,1,6,0,7,46,70,51,50,109,38,36,59,51,91,58,3,38,70,21,1,26,21,0,3,110,1,0,50,44,6,17,93,26,127,131,76,18,93,31,151,20,123,80,25,78,8,110,160,26,62,15,190,51,53,21,140,80,71,1,26,0,6,7,22,2,67,34,58,101,7,0,36,32,0,0,45,87,0,46,25,0,4,1,22,29,12,24,21,76,58,0,133,103,55,1,15,57,55,0,53,49,0,0,148,114,51,72,66,72,26,80,153,11,31,19,0,1,13,2,7,0,0,0,13,102,68,75,110,109,0,11,103,29,0,43,21,2,0,0,4,22,27,88,28,3,28,112,137,111,20,91,62,15,123,76,0,24,117,69,0,72,133,18,133,67,100,46,0,94,92,20,2,0,6,0,32,64,18,112,67,0,32,130,27,0,64,67,0,52,139,8,24,3,17,4,0,0,0,1,3,2,6,53,74,37,70,61,0,0,48,28,0,134,114,0,8,99,50,0,108,60

Secondary structure (DSSP, 8-state):
---EEEEE--TTTS-HHHHHHHHHHHHHHT-SEEEE---SS-S--TT-----HHHHHHHHHHH-SS-EEEES-B--SSSS-HHHHHHHHHHHHHHSTT-EEEEE-S--HHHHHHHH-----HHHHHHHHHHHHHHHHHHHH-SS-EEEE-SS-EEEEE--SS--SSPPPEEEE--SHHHHHHHHHH-SEEEEES--HHHIIIIIHHHHHHHHHHTT--GGGS-EEEEEEEEE-SSHHHHHHTTGGGGGGG-GGGGTS----HHHHHHHHTTS-HHHHHHHSEEESSHHHHHHHHHHHHHHT--EEEEEE--SSHHHHHHTHHHHHHHHT-